Protein AF-A0A941JPL5-F1 (afdb_monomer)

Mean predicted aligned error: 2.67 Å

Structure (mmCIF, N/CA/C/O backbone):
data_AF-A0A941JPL5-F1
#
_entry.id   AF-A0A941JPL5-F1
#
loop_
_atom_site.group_PDB
_atom_site.id
_atom_site.type_symbol
_atom_site.label_atom_id
_atom_site.label_alt_id
_atom_site.label_comp_id
_atom_site.label_asym_id
_atom_site.label_entity_id
_atom_site.label_seq_id
_atom_site.pdbx_PDB_ins_code
_atom_site.Cartn_x
_atom_site.Cartn_y
_atom_site.Cartn_z
_atom_site.occupancy
_atom_site.B_iso_or_equiv
_atom_s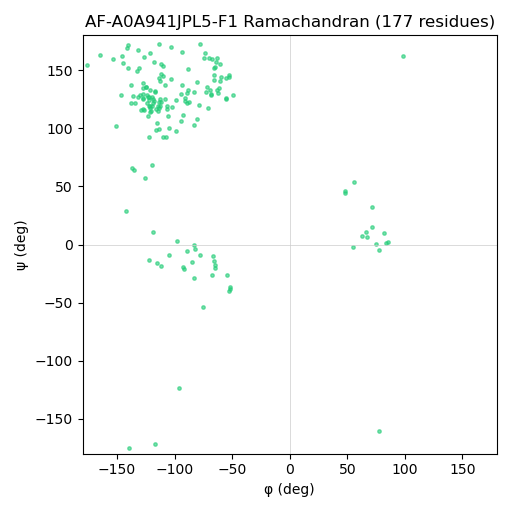ite.auth_seq_id
_atom_site.auth_comp_id
_atom_site.auth_asym_id
_atom_site.auth_atom_id
_atom_site.pdbx_PDB_model_num
ATOM 1 N N . MET A 1 1 ? -10.041 -12.916 -13.927 1.00 67.19 1 MET A N 1
ATOM 2 C CA . MET A 1 1 ? -9.039 -12.938 -12.851 1.00 67.19 1 MET A CA 1
ATOM 3 C C . MET A 1 1 ? -7.831 -13.668 -13.379 1.00 67.19 1 MET A C 1
ATOM 5 O O . MET A 1 1 ? -7.910 -14.877 -13.585 1.00 67.19 1 MET A O 1
ATOM 9 N N . ALA A 1 2 ? -6.783 -12.923 -13.705 1.00 87.88 2 ALA A N 1
ATOM 10 C CA . ALA A 1 2 ? -5.511 -13.488 -14.118 1.00 87.88 2 ALA A CA 1
ATOM 11 C C . ALA A 1 2 ? -4.467 -13.237 -13.029 1.00 87.88 2 ALA A C 1
ATOM 13 O O . ALA A 1 2 ? -4.560 -12.280 -12.264 1.00 87.88 2 ALA A O 1
ATOM 14 N N . GLN A 1 3 ? -3.465 -14.106 -12.976 1.00 96.88 3 GLN A N 1
ATOM 15 C CA . GLN A 1 3 ? -2.241 -13.822 -12.247 1.00 96.88 3 GLN A CA 1
ATOM 16 C C . GLN A 1 3 ? -1.281 -13.119 -13.206 1.00 96.88 3 GLN A C 1
ATOM 18 O O . GLN A 1 3 ? -0.938 -13.694 -14.242 1.00 96.88 3 GLN A O 1
ATOM 23 N N . ILE A 1 4 ? -0.845 -11.906 -12.869 1.00 98.31 4 ILE A N 1
ATOM 24 C CA . ILE A 1 4 ? 0.058 -11.116 -13.716 1.00 98.31 4 ILE A CA 1
ATOM 25 C C . ILE A 1 4 ? 1.351 -10.856 -12.948 1.00 98.31 4 ILE A C 1
ATOM 27 O O . ILE A 1 4 ? 1.341 -10.374 -11.815 1.00 98.31 4 ILE A O 1
ATOM 31 N N . LYS A 1 5 ? 2.476 -11.235 -13.559 1.00 98.50 5 LYS A N 1
ATOM 32 C CA . LYS A 1 5 ? 3.794 -11.206 -12.919 1.00 98.50 5 LYS A CA 1
ATOM 33 C C . LYS A 1 5 ? 4.661 -10.100 -13.486 1.00 98.50 5 LYS A C 1
ATOM 35 O O . LYS A 1 5 ? 4.713 -9.943 -14.704 1.00 98.50 5 LYS A O 1
ATOM 40 N N . TRP A 1 6 ? 5.377 -9.385 -12.629 1.00 98.69 6 TRP A N 1
ATOM 41 C CA . TRP A 1 6 ? 6.454 -8.503 -13.070 1.00 98.69 6 TRP A CA 1
ATOM 42 C C . TRP A 1 6 ? 7.631 -9.339 -13.591 1.00 98.69 6 TRP A C 1
ATOM 44 O O . TRP A 1 6 ? 8.028 -10.313 -12.949 1.00 98.69 6 TRP A O 1
ATOM 54 N N . ILE A 1 7 ? 8.179 -8.984 -14.755 1.00 98.25 7 ILE A N 1
ATOM 55 C CA . ILE A 1 7 ? 9.250 -9.741 -15.432 1.00 98.25 7 ILE A CA 1
ATOM 56 C C . ILE A 1 7 ? 10.517 -8.923 -15.700 1.00 98.25 7 ILE A C 1
ATOM 58 O O . ILE A 1 7 ? 11.553 -9.507 -16.028 1.00 98.25 7 ILE A O 1
ATOM 62 N N . SER A 1 8 ? 10.474 -7.593 -15.564 1.00 98.00 8 SER A N 1
ATOM 63 C CA . SER A 1 8 ? 11.674 -6.772 -15.743 1.00 98.00 8 SER A CA 1
ATOM 64 C C . SER A 1 8 ? 12.682 -7.031 -14.620 1.00 98.00 8 SER A C 1
ATOM 66 O O . SER A 1 8 ? 12.347 -6.967 -13.439 1.00 98.00 8 SER A O 1
ATOM 68 N N . LYS A 1 9 ? 13.941 -7.297 -14.992 1.00 97.94 9 LYS A N 1
ATOM 69 C CA . LYS A 1 9 ? 15.064 -7.477 -14.050 1.00 97.94 9 LYS A CA 1
ATOM 70 C C . LYS A 1 9 ? 15.690 -6.166 -13.577 1.00 97.94 9 LYS A C 1
ATOM 72 O O . LYS A 1 9 ? 16.613 -6.186 -12.769 1.00 97.94 9 LYS A O 1
ATOM 77 N N . VAL A 1 10 ? 15.225 -5.043 -14.107 1.00 98.06 10 VAL A N 1
ATOM 78 C CA . VAL A 1 10 ? 15.690 -3.701 -13.758 1.00 98.06 10 VAL A CA 1
ATOM 79 C C . VAL A 1 10 ? 14.518 -2.879 -13.242 1.00 98.06 10 VAL A C 1
ATOM 81 O O . VAL A 1 10 ? 13.359 -3.258 -13.425 1.00 98.06 10 VAL A O 1
ATOM 84 N N . ASN A 1 11 ? 14.827 -1.753 -12.602 1.00 98.62 11 ASN A N 1
ATOM 85 C CA . ASN A 1 11 ? 13.818 -0.806 -12.138 1.00 98.62 11 ASN A CA 1
ATOM 86 C C . ASN A 1 11 ? 12.881 -0.419 -13.285 1.00 98.62 11 ASN A C 1
ATOM 88 O O . ASN A 1 11 ? 13.322 -0.290 -14.432 1.00 98.62 11 ASN A O 1
ATOM 92 N N . GLY A 1 12 ? 11.603 -0.218 -12.985 1.00 98.31 12 GLY A N 1
ATOM 93 C CA . GLY A 1 12 ? 10.642 0.086 -14.030 1.00 98.31 12 GLY A CA 1
ATOM 94 C C . GLY A 1 12 ? 9.323 0.641 -13.529 1.00 98.31 12 GLY A C 1
ATOM 95 O O . GLY A 1 12 ? 8.955 0.525 -12.363 1.00 98.31 12 GLY A O 1
ATOM 96 N N . ASP A 1 13 ? 8.612 1.228 -14.482 1.00 98.50 13 ASP A N 1
ATOM 97 C CA . ASP A 1 13 ? 7.299 1.827 -14.306 1.00 98.50 13 ASP A CA 1
ATOM 98 C C . ASP A 1 13 ? 6.196 0.756 -14.395 1.00 98.50 13 ASP A C 1
ATOM 100 O O . ASP A 1 13 ? 6.180 -0.058 -15.331 1.00 98.50 13 ASP A O 1
ATOM 104 N N . TRP A 1 14 ? 5.280 0.772 -13.423 1.00 98.75 14 TRP A N 1
ATOM 105 C CA . TRP A 1 14 ? 4.093 -0.079 -13.342 1.00 98.75 14 TRP A CA 1
ATOM 106 C C . TRP A 1 14 ? 3.262 -0.046 -14.628 1.00 98.75 14 TRP A C 1
ATOM 108 O O . TRP A 1 14 ? 2.755 -1.075 -15.061 1.00 98.75 14 TRP A O 1
ATOM 118 N N . ASN A 1 15 ? 3.124 1.106 -15.278 1.00 98.31 15 ASN A N 1
ATOM 119 C CA . ASN A 1 15 ? 2.284 1.274 -16.463 1.00 98.31 15 ASN A CA 1
ATOM 120 C C . ASN A 1 15 ? 2.973 0.852 -17.774 1.00 98.31 15 ASN A C 1
ATOM 122 O O . ASN A 1 15 ? 2.383 0.926 -18.852 1.00 98.31 15 ASN A O 1
ATOM 126 N N . THR A 1 16 ? 4.226 0.392 -17.716 1.00 98.56 16 THR A N 1
ATOM 127 C CA . THR A 1 16 ? 4.916 -0.141 -18.896 1.00 98.56 16 THR A CA 1
ATOM 128 C C . THR A 1 16 ? 4.524 -1.600 -19.106 1.00 98.56 16 THR A C 1
ATOM 130 O O . THR A 1 16 ? 5.043 -2.501 -18.453 1.00 98.56 16 THR A O 1
ATOM 133 N N . ALA A 1 17 ? 3.641 -1.851 -20.073 1.00 98.50 17 ALA A N 1
ATOM 134 C CA . ALA A 1 17 ? 3.113 -3.183 -20.373 1.00 98.50 17 ALA A CA 1
ATOM 135 C C . ALA A 1 17 ? 4.200 -4.259 -20.585 1.00 98.50 17 ALA A C 1
ATOM 137 O O . ALA A 1 17 ? 4.044 -5.390 -20.135 1.00 98.50 17 ALA A O 1
ATOM 138 N N . ALA A 1 18 ? 5.332 -3.903 -21.203 1.00 98.38 18 ALA A N 1
ATOM 139 C CA . ALA A 1 18 ? 6.458 -4.813 -21.435 1.00 98.38 18 ALA A CA 1
ATOM 140 C C . ALA A 1 18 ? 7.153 -5.305 -20.147 1.00 98.38 18 ALA A C 1
ATOM 142 O O . ALA A 1 18 ? 7.851 -6.318 -20.186 1.00 98.38 18 ALA A O 1
ATOM 143 N N . ASN A 1 19 ? 6.953 -4.628 -19.010 1.00 98.62 19 ASN A N 1
ATOM 144 C CA . ASN A 1 19 ? 7.472 -5.068 -17.714 1.00 98.62 19 ASN A CA 1
ATOM 145 C C . ASN A 1 19 ? 6.638 -6.196 -17.092 1.00 98.62 19 ASN A C 1
ATOM 147 O O . ASN A 1 19 ? 7.074 -6.792 -16.106 1.00 98.62 19 ASN A O 1
ATOM 151 N N . TRP A 1 20 ? 5.475 -6.515 -17.664 1.00 98.56 20 TRP A N 1
ATOM 152 C CA . TRP A 1 20 ? 4.557 -7.531 -17.167 1.00 98.56 20 TRP A CA 1
ATOM 153 C C . TRP A 1 20 ? 4.503 -8.753 -18.076 1.00 98.56 20 TRP A C 1
ATOM 155 O O . TRP A 1 20 ? 4.569 -8.670 -19.305 1.00 98.56 20 TRP A O 1
ATOM 165 N N . GLN A 1 21 ? 4.335 -9.918 -17.458 1.00 97.69 21 GLN A N 1
ATOM 166 C CA . GLN A 1 21 ? 4.119 -11.172 -18.158 1.00 97.69 21 GLN A CA 1
ATOM 167 C C . GLN A 1 21 ? 2.915 -11.044 -19.098 1.00 97.69 21 GLN A C 1
ATOM 169 O O . GLN A 1 21 ? 1.812 -10.711 -18.675 1.00 97.69 21 GLN A O 1
ATOM 174 N N . GLY A 1 22 ? 3.130 -11.355 -20.377 1.00 95.62 22 GLY A N 1
ATOM 175 C CA . GLY A 1 22 ? 2.089 -11.273 -21.402 1.00 95.62 22 GLY A CA 1
ATOM 176 C C . GLY A 1 22 ? 1.891 -9.879 -21.998 1.00 95.62 22 GLY A C 1
ATOM 177 O O . GLY A 1 22 ? 1.049 -9.741 -22.878 1.00 95.62 22 GLY A O 1
ATOM 178 N N . GLY A 1 23 ? 2.666 -8.869 -21.582 1.00 97.44 23 GLY A N 1
ATOM 179 C CA . GLY A 1 23 ? 2.581 -7.530 -22.165 1.00 97.44 23 GLY A CA 1
ATOM 180 C C . GLY A 1 23 ? 1.306 -6.780 -21.773 1.00 97.44 23 GLY A C 1
ATOM 181 O O . GLY A 1 23 ? 0.775 -6.031 -22.588 1.00 97.44 23 GLY A O 1
ATOM 182 N N . VAL A 1 24 ? 0.781 -7.018 -20.567 1.00 97.25 24 VAL A N 1
ATOM 183 C CA . VAL A 1 24 ? -0.482 -6.442 -20.079 1.00 97.25 24 VAL A CA 1
ATOM 184 C C . VAL A 1 24 ? -0.279 -5.872 -18.679 1.00 97.25 24 VAL A C 1
ATOM 186 O O . VAL A 1 24 ? 0.194 -6.573 -17.789 1.00 97.25 24 VAL A O 1
ATOM 189 N N . VAL A 1 25 ? -0.654 -4.606 -18.483 1.00 98.31 25 VAL A N 1
ATOM 190 C CA . VAL A 1 25 ? -0.643 -3.953 -17.164 1.00 98.31 25 VAL A CA 1
ATOM 191 C C . VAL A 1 25 ? -1.796 -4.512 -16.313 1.00 98.31 25 VAL A C 1
ATOM 193 O O . VAL A 1 25 ? -2.920 -4.568 -16.819 1.00 98.31 25 VAL A O 1
ATOM 196 N N . PRO A 1 26 ? -1.563 -4.921 -15.050 1.00 98.38 26 PRO A N 1
ATOM 197 C CA . PRO A 1 26 ? -2.617 -5.451 -14.189 1.00 98.38 26 PRO A CA 1
ATOM 198 C C . PRO A 1 26 ? -3.746 -4.458 -13.916 1.00 98.38 26 PRO A C 1
ATOM 200 O O . PRO A 1 26 ? -3.490 -3.278 -13.667 1.00 98.38 26 PRO A O 1
ATOM 203 N N . GLY A 1 27 ? -4.985 -4.957 -13.899 1.00 97.50 27 GLY A N 1
ATOM 204 C CA . GLY A 1 27 ? -6.176 -4.192 -13.534 1.00 97.50 27 GLY A CA 1
ATOM 205 C C . GLY A 1 27 ? -6.887 -4.718 -12.283 1.00 97.50 27 GLY A C 1
ATOM 206 O O . GLY A 1 27 ? -6.428 -5.629 -11.595 1.00 97.50 27 GLY A O 1
ATOM 207 N N . VAL A 1 28 ? -8.075 -4.163 -12.017 1.00 97.12 28 VAL A N 1
ATOM 208 C CA . VAL A 1 28 ? -8.862 -4.378 -10.782 1.00 97.12 28 VAL A CA 1
ATOM 209 C C . VAL A 1 28 ? -9.158 -5.842 -10.448 1.00 97.12 28 VAL A C 1
ATOM 211 O O . VAL A 1 28 ? -9.327 -6.182 -9.285 1.00 97.12 28 VAL A O 1
ATOM 214 N N . ASN A 1 29 ? -9.201 -6.723 -11.446 1.00 96.81 29 ASN A N 1
ATOM 215 C CA . ASN A 1 29 ? -9.549 -8.133 -11.259 1.00 96.81 29 ASN A CA 1
ATOM 216 C C . ASN A 1 29 ? -8.331 -9.063 -11.166 1.00 96.81 29 ASN A C 1
ATOM 218 O O . ASN A 1 29 ? -8.520 -10.284 -11.116 1.00 96.81 29 ASN A O 1
ATOM 222 N N . ASP A 1 30 ? -7.115 -8.518 -11.201 1.00 98.38 30 ASP A N 1
ATOM 223 C CA . ASP A 1 30 ? -5.890 -9.300 -11.345 1.00 98.38 30 ASP A CA 1
ATOM 224 C C . ASP A 1 30 ? -5.130 -9.447 -10.028 1.00 98.38 30 ASP A C 1
ATOM 226 O O . ASP A 1 30 ? -5.063 -8.531 -9.203 1.00 98.38 30 ASP A O 1
ATOM 230 N N . ASP A 1 31 ? -4.556 -10.636 -9.846 1.00 98.56 31 ASP A N 1
ATOM 231 C CA . ASP A 1 31 ? -3.664 -10.959 -8.740 1.00 98.56 31 ASP A CA 1
ATOM 232 C C . ASP A 1 31 ? -2.219 -10.695 -9.190 1.00 98.56 31 ASP A C 1
ATOM 234 O O . ASP A 1 31 ? -1.683 -11.376 -10.073 1.00 98.56 31 ASP A O 1
ATOM 238 N N . VAL A 1 32 ? -1.589 -9.681 -8.601 1.00 98.81 32 VAL A N 1
ATOM 239 C CA . VAL A 1 32 ? -0.251 -9.222 -8.975 1.00 98.81 32 VAL A CA 1
ATOM 240 C C . VAL A 1 32 ? 0.823 -9.975 -8.203 1.00 98.81 32 VAL A C 1
ATOM 242 O O . VAL A 1 32 ? 0.760 -10.087 -6.979 1.00 98.81 32 VAL A O 1
ATOM 245 N N . ILE A 1 33 ? 1.855 -10.438 -8.910 1.00 98.69 33 ILE A N 1
ATOM 246 C CA . ILE A 1 33 ? 3.054 -11.021 -8.298 1.00 98.69 33 ILE A CA 1
ATOM 247 C C . ILE A 1 33 ? 4.297 -10.258 -8.735 1.00 98.69 33 ILE A C 1
ATOM 249 O O . ILE A 1 33 ? 4.611 -10.178 -9.922 1.00 98.69 33 ILE A O 1
ATOM 253 N N . ILE A 1 34 ? 5.052 -9.775 -7.756 1.00 98.75 34 ILE A N 1
ATOM 254 C CA . ILE A 1 34 ? 6.325 -9.090 -7.957 1.00 98.75 34 ILE A CA 1
ATOM 255 C C . ILE A 1 34 ? 7.395 -9.861 -7.181 1.00 98.75 34 ILE A C 1
ATOM 257 O O . ILE A 1 34 ? 7.581 -9.699 -5.976 1.00 98.75 34 ILE A O 1
ATOM 261 N N . ASN A 1 35 ? 8.039 -10.790 -7.879 1.00 98.06 35 ASN A N 1
ATOM 262 C CA . ASN A 1 35 ? 9.106 -11.630 -7.349 1.00 98.06 35 ASN A CA 1
ATOM 263 C C . ASN A 1 35 ? 10.035 -11.994 -8.505 1.00 98.06 35 ASN A C 1
ATOM 265 O O . ASN A 1 35 ? 9.690 -12.852 -9.327 1.00 98.06 35 ASN A O 1
ATOM 269 N N . VAL A 1 36 ? 11.179 -11.318 -8.594 1.00 97.75 36 VAL A N 1
ATOM 270 C CA . VAL A 1 36 ? 12.111 -11.473 -9.710 1.00 97.75 36 VAL A CA 1
ATOM 271 C C . VAL A 1 36 ? 13.366 -12.178 -9.226 1.00 97.75 36 VAL A C 1
ATOM 273 O O . VAL A 1 36 ? 14.338 -11.571 -8.795 1.00 97.75 36 VAL A O 1
ATOM 276 N N . THR A 1 37 ? 13.387 -13.503 -9.357 1.00 95.31 37 THR A N 1
ATOM 277 C CA . THR A 1 37 ? 14.538 -14.307 -8.931 1.00 95.31 37 THR A CA 1
ATOM 278 C C . THR A 1 37 ? 15.845 -13.843 -9.589 1.00 95.31 37 THR A C 1
ATOM 280 O O . THR A 1 37 ? 15.964 -13.797 -10.817 1.00 95.31 37 THR A O 1
ATOM 283 N N . GLY A 1 38 ? 16.851 -13.552 -8.760 1.00 95.38 38 GLY A N 1
ATOM 284 C CA . GLY A 1 38 ? 18.181 -13.125 -9.206 1.00 95.38 38 GLY A CA 1
ATOM 285 C C . GLY A 1 38 ? 18.296 -11.636 -9.550 1.00 95.38 38 GLY A C 1
ATOM 286 O O . GLY A 1 38 ? 19.314 -11.237 -10.113 1.00 95.38 38 GLY A O 1
ATOM 287 N N . ALA A 1 39 ? 17.285 -10.827 -9.230 1.00 97.25 39 ALA A N 1
ATOM 288 C CA . ALA A 1 39 ? 17.324 -9.369 -9.294 1.00 97.25 39 ALA A CA 1
ATOM 289 C C . ALA A 1 39 ? 16.567 -8.774 -8.094 1.00 97.25 39 ALA A C 1
ATOM 291 O O . ALA A 1 39 ? 15.905 -9.509 -7.377 1.00 97.25 39 ALA A O 1
ATOM 292 N N . ASN A 1 40 ? 16.691 -7.461 -7.881 1.00 97.19 40 ASN A N 1
ATOM 293 C CA . ASN A 1 40 ? 15.885 -6.726 -6.900 1.00 97.19 40 ASN A CA 1
ATOM 294 C C . ASN A 1 40 ? 15.416 -5.393 -7.511 1.00 97.19 40 ASN A C 1
ATOM 296 O O . ASN A 1 40 ? 15.943 -4.335 -7.150 1.00 97.19 40 ASN A O 1
ATOM 300 N N . PRO A 1 41 ? 14.552 -5.419 -8.543 1.00 98.56 41 PRO A N 1
ATOM 301 C CA . PRO A 1 41 ? 14.111 -4.197 -9.198 1.00 98.56 41 PRO A CA 1
ATOM 302 C C . PRO A 1 41 ? 13.277 -3.329 -8.251 1.00 98.56 41 PRO A C 1
ATOM 304 O O . PRO A 1 41 ? 12.571 -3.821 -7.373 1.00 98.56 41 PRO A O 1
ATOM 307 N N . VAL A 1 42 ? 13.316 -2.021 -8.480 1.00 98.81 42 VAL A N 1
ATOM 308 C CA . VAL A 1 42 ? 12.353 -1.078 -7.908 1.00 98.81 42 VAL A CA 1
ATOM 309 C C . VAL A 1 42 ? 11.190 -0.921 -8.876 1.00 98.81 42 VAL A C 1
ATOM 311 O O . VAL A 1 42 ? 11.393 -0.559 -10.038 1.00 98.81 42 VAL A O 1
ATOM 314 N N . ILE A 1 43 ? 9.981 -1.192 -8.394 1.00 98.81 43 ILE A N 1
ATOM 315 C CA . ILE A 1 43 ? 8.750 -1.010 -9.155 1.00 98.81 43 ILE A CA 1
ATOM 316 C C . ILE A 1 43 ? 8.142 0.317 -8.722 1.00 98.81 43 ILE A C 1
ATOM 318 O O . ILE A 1 43 ? 7.887 0.520 -7.534 1.00 98.81 43 ILE A O 1
ATOM 322 N N . THR A 1 44 ? 7.892 1.204 -9.679 1.00 98.88 44 THR A N 1
ATOM 323 C CA . THR A 1 44 ? 7.305 2.519 -9.418 1.00 98.88 44 THR A CA 1
ATOM 324 C C . THR A 1 44 ? 5.903 2.589 -10.005 1.00 98.88 44 THR A C 1
ATOM 326 O O . THR A 1 44 ? 5.733 2.416 -11.208 1.00 98.88 44 THR A O 1
ATOM 329 N N . ILE A 1 45 ? 4.901 2.873 -9.175 1.00 98.88 45 ILE A N 1
ATOM 330 C CA . ILE A 1 45 ? 3.608 3.393 -9.632 1.00 98.88 45 ILE A CA 1
ATOM 331 C C . ILE A 1 45 ? 3.819 4.894 -9.858 1.00 98.88 45 ILE A C 1
ATOM 333 O O . ILE A 1 45 ? 4.008 5.593 -8.863 1.00 98.88 45 ILE A O 1
ATOM 337 N N . PRO A 1 46 ? 3.861 5.385 -11.110 1.00 98.62 46 PRO A N 1
ATOM 338 C CA . PRO A 1 46 ? 4.260 6.756 -11.417 1.00 98.62 46 PRO A CA 1
ATOM 339 C C . PRO A 1 46 ? 3.222 7.784 -10.966 1.00 98.62 46 PRO A C 1
ATOM 341 O O . PRO A 1 46 ? 2.044 7.470 -10.790 1.00 98.62 46 PRO A O 1
ATOM 344 N N . ASP A 1 47 ? 3.664 9.034 -10.837 1.00 98.12 47 ASP A N 1
ATOM 345 C CA . ASP A 1 47 ? 2.781 10.160 -10.546 1.00 98.12 47 ASP A CA 1
ATOM 346 C C . ASP A 1 47 ? 1.635 10.286 -11.563 1.00 98.12 47 ASP A C 1
ATOM 348 O O . ASP A 1 47 ? 1.789 10.012 -12.754 1.00 98.12 47 ASP A O 1
ATOM 352 N N . GLY A 1 48 ? 0.463 10.682 -11.069 1.00 97.19 48 GLY A N 1
ATOM 353 C CA . GLY A 1 48 ? -0.771 10.770 -11.849 1.00 97.19 48 GLY A CA 1
ATOM 354 C C . GLY A 1 48 ? -1.439 9.429 -12.183 1.00 97.19 48 GLY A C 1
ATOM 355 O O . GLY A 1 48 ? -2.484 9.445 -12.835 1.00 97.19 48 GLY A O 1
ATOM 356 N N . LEU A 1 49 ? -0.887 8.284 -11.755 1.00 98.38 49 LEU A N 1
ATOM 357 C CA . LEU A 1 49 ? -1.501 6.969 -11.963 1.00 98.38 49 LEU A CA 1
ATOM 358 C C . LEU A 1 49 ? -2.194 6.446 -10.701 1.00 98.38 49 LEU A C 1
ATOM 360 O O . LEU A 1 49 ? -1.541 6.124 -9.712 1.00 98.38 49 LEU A O 1
ATOM 364 N N . ASP A 1 50 ? -3.505 6.236 -10.784 1.00 98.06 50 ASP A N 1
ATOM 365 C CA . ASP A 1 50 ? -4.263 5.508 -9.766 1.00 98.06 50 ASP A CA 1
ATOM 366 C C . ASP A 1 50 ? -4.390 4.029 -10.156 1.00 98.06 50 ASP A C 1
ATOM 368 O O . ASP A 1 50 ? -5.146 3.656 -11.058 1.00 98.06 50 ASP A O 1
ATOM 372 N N . VAL A 1 51 ? -3.643 3.164 -9.469 1.00 98.62 51 VAL A N 1
ATOM 373 C CA . VAL A 1 51 ? -3.682 1.713 -9.683 1.00 98.62 51 VAL A CA 1
ATOM 374 C C . VAL A 1 51 ? -4.739 1.089 -8.784 1.00 98.62 51 VAL A C 1
ATOM 376 O O . VAL A 1 51 ? -4.741 1.285 -7.572 1.00 98.62 51 VAL A O 1
ATOM 379 N N . THR A 1 52 ? -5.608 0.264 -9.365 1.00 98.75 52 THR A N 1
ATOM 380 C CA . THR A 1 52 ? -6.482 -0.641 -8.611 1.00 98.75 52 THR A CA 1
ATOM 381 C C . THR A 1 52 ? -6.240 -2.069 -9.070 1.00 98.75 52 THR A C 1
ATOM 383 O O . THR A 1 52 ? -6.346 -2.352 -10.263 1.00 98.75 52 THR A O 1
ATOM 386 N N . VAL A 1 53 ? -5.967 -2.967 -8.127 1.00 98.81 53 VAL A N 1
ATOM 387 C CA . VAL A 1 53 ? -5.805 -4.408 -8.373 1.00 98.81 53 VAL A CA 1
ATOM 388 C C . VAL A 1 53 ? -6.615 -5.228 -7.379 1.00 98.81 53 VAL A C 1
ATOM 390 O O . VAL A 1 53 ? -7.110 -4.708 -6.373 1.00 98.81 53 VAL A O 1
ATOM 393 N N . LYS A 1 54 ? -6.758 -6.526 -7.641 1.00 98.56 54 LYS A N 1
ATOM 394 C CA . LYS A 1 54 ? -7.412 -7.421 -6.689 1.00 98.56 54 LYS A CA 1
ATOM 395 C C . LYS A 1 54 ? -6.481 -7.723 -5.515 1.00 98.56 54 LYS A C 1
ATOM 397 O O . LYS A 1 54 ? -6.812 -7.514 -4.352 1.00 98.56 54 LYS A O 1
ATOM 402 N N . SER A 1 55 ? -5.276 -8.187 -5.808 1.00 98.75 55 SER A N 1
ATOM 403 C CA . SER A 1 55 ? -4.267 -8.418 -4.778 1.00 98.75 55 SER A CA 1
ATOM 404 C C . SER A 1 55 ? -2.869 -8.137 -5.293 1.00 98.75 55 SER A C 1
ATOM 406 O O . SER A 1 55 ? -2.639 -8.094 -6.502 1.00 98.75 55 SER A O 1
ATOM 408 N N . ILE A 1 56 ? -1.934 -7.952 -4.367 1.00 98.88 56 ILE A N 1
ATOM 409 C CA . ILE A 1 56 ? -0.512 -7.841 -4.671 1.00 98.88 56 ILE A CA 1
ATOM 410 C C . ILE A 1 56 ? 0.311 -8.666 -3.685 1.00 98.88 56 ILE A C 1
ATOM 412 O O . ILE A 1 56 ? 0.200 -8.506 -2.471 1.00 98.88 56 ILE A O 1
ATOM 416 N N . THR A 1 57 ? 1.174 -9.532 -4.207 1.00 98.75 57 THR A N 1
ATOM 417 C CA . THR A 1 57 ? 2.253 -10.168 -3.448 1.00 98.75 57 THR A CA 1
ATOM 418 C C . THR A 1 57 ? 3.585 -9.677 -3.993 1.00 98.75 57 THR A C 1
ATOM 420 O O . THR A 1 57 ? 3.921 -9.969 -5.141 1.00 98.75 57 THR A O 1
ATOM 423 N N . SER A 1 58 ? 4.351 -8.953 -3.178 1.00 98.69 58 SER A N 1
ATOM 424 C CA . SER A 1 58 ? 5.676 -8.451 -3.553 1.00 98.69 58 SER A CA 1
ATOM 425 C C . SER A 1 58 ? 6.745 -8.881 -2.560 1.00 98.69 58 SER A C 1
ATOM 427 O O . SER A 1 58 ? 6.554 -8.763 -1.349 1.00 98.69 58 SER A O 1
ATOM 429 N N . VAL A 1 59 ? 7.892 -9.328 -3.067 1.00 98.62 59 VAL A N 1
ATOM 430 C CA . VAL A 1 59 ? 9.154 -9.391 -2.305 1.00 98.62 59 VAL A CA 1
ATOM 431 C C . VAL A 1 59 ? 10.127 -8.280 -2.711 1.00 98.62 59 VAL A C 1
ATOM 433 O O . VAL A 1 59 ? 11.123 -8.071 -2.028 1.00 98.62 59 VAL A O 1
ATOM 436 N N . GLU A 1 60 ? 9.808 -7.543 -3.776 1.00 98.75 60 GLU A N 1
ATOM 437 C CA . GLU A 1 60 ? 10.603 -6.430 -4.296 1.00 98.75 60 GLU A CA 1
ATOM 438 C C . GLU A 1 60 ? 10.135 -5.083 -3.737 1.00 98.75 60 GLU A C 1
ATOM 440 O O . GLU A 1 60 ? 9.025 -4.969 -3.197 1.00 98.75 60 GLU A O 1
ATOM 445 N N . LYS A 1 61 ? 10.964 -4.045 -3.914 1.00 98.81 61 LYS A N 1
ATOM 446 C CA . LYS A 1 61 ? 10.627 -2.677 -3.511 1.00 98.81 61 LYS A CA 1
ATOM 447 C C . LYS A 1 61 ? 9.506 -2.104 -4.379 1.00 98.81 61 LYS A C 1
ATOM 449 O O . LYS A 1 61 ? 9.626 -2.074 -5.605 1.00 98.81 61 LYS A O 1
ATOM 454 N N . LEU A 1 62 ? 8.475 -1.570 -3.729 1.00 98.88 62 LEU A N 1
ATOM 455 C 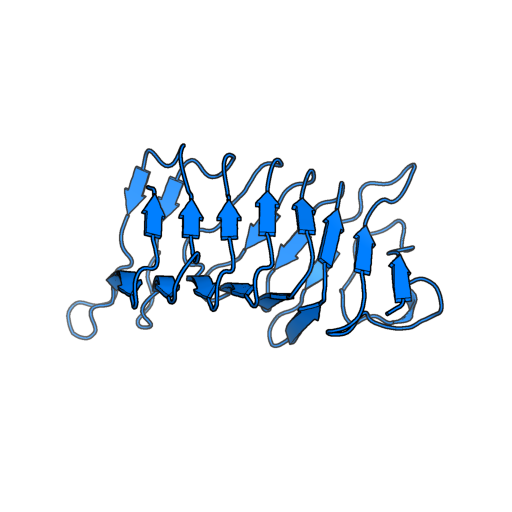CA . LEU A 1 62 ? 7.380 -0.837 -4.358 1.00 98.88 62 LEU A CA 1
ATOM 456 C C . LEU A 1 62 ? 7.415 0.636 -3.935 1.00 98.88 62 LEU A C 1
ATOM 458 O O . LEU A 1 62 ? 7.345 0.950 -2.746 1.00 98.88 62 LEU A O 1
ATOM 462 N N . VAL A 1 63 ? 7.497 1.531 -4.916 1.00 98.94 63 VAL A N 1
ATOM 463 C CA . VAL A 1 63 ? 7.390 2.984 -4.744 1.00 98.94 63 VAL A CA 1
ATOM 464 C C . VAL A 1 63 ? 6.058 3.450 -5.322 1.00 98.94 63 VAL A C 1
ATOM 466 O O . VAL A 1 63 ? 5.749 3.175 -6.481 1.00 98.94 63 VAL A O 1
ATOM 469 N N . VAL A 1 64 ? 5.266 4.149 -4.517 1.00 98.88 64 VAL A N 1
ATOM 470 C CA . VAL A 1 64 ? 3.961 4.696 -4.892 1.00 98.88 64 VAL A CA 1
ATOM 471 C C . VAL A 1 64 ? 4.087 6.214 -5.024 1.00 98.88 64 VAL A C 1
ATOM 473 O O . VAL A 1 64 ? 3.970 6.935 -4.033 1.00 98.88 64 VAL A O 1
ATOM 476 N N . ASP A 1 65 ? 4.358 6.674 -6.251 1.00 98.56 65 ASP A N 1
ATOM 477 C CA . ASP A 1 65 ? 4.329 8.088 -6.664 1.00 98.56 65 ASP A CA 1
ATOM 478 C C . ASP A 1 65 ? 2.965 8.500 -7.236 1.00 98.56 65 ASP A C 1
ATOM 480 O O . ASP A 1 65 ? 2.650 9.686 -7.288 1.00 98.56 65 ASP A O 1
ATOM 484 N N . GLY A 1 66 ? 2.153 7.535 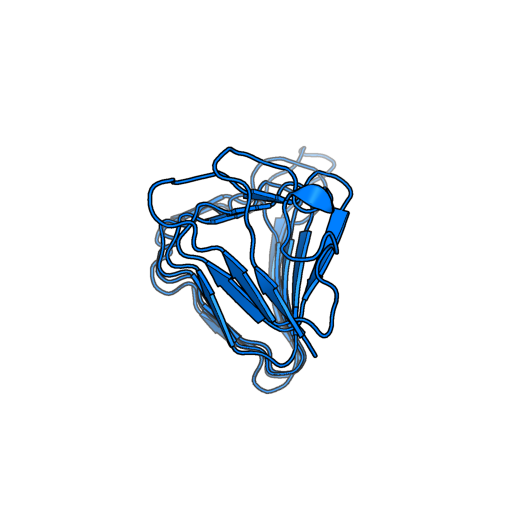-7.664 1.00 98.44 66 GLY A N 1
ATOM 485 C CA . GLY A 1 66 ? 0.726 7.677 -7.956 1.00 98.44 66 GLY A CA 1
ATOM 486 C C . GLY A 1 66 ? -0.102 7.234 -6.754 1.00 98.44 66 GLY A C 1
ATOM 487 O O . GLY A 1 66 ? 0.127 7.704 -5.650 1.00 98.44 66 GLY A O 1
ATOM 488 N N . SER A 1 67 ? -1.012 6.281 -6.915 1.00 98.56 67 SER A N 1
ATOM 489 C CA . SER A 1 67 ? -1.757 5.713 -5.783 1.00 98.56 67 SER A CA 1
ATOM 490 C C . SER A 1 67 ? -2.026 4.227 -5.971 1.00 98.56 67 SER A C 1
ATOM 492 O O . SER A 1 67 ? -2.060 3.732 -7.100 1.00 98.56 67 SER A O 1
ATOM 494 N N . LEU A 1 68 ? -2.245 3.505 -4.869 1.00 98.88 68 LEU A N 1
ATOM 495 C CA . LEU A 1 68 ? -2.527 2.070 -4.897 1.00 98.88 68 LEU A CA 1
ATOM 496 C C . LEU A 1 68 ? -3.796 1.729 -4.118 1.00 98.88 68 LEU A C 1
ATOM 498 O O . LEU A 1 68 ? -3.898 1.996 -2.922 1.00 98.88 68 LEU A O 1
ATOM 502 N N . THR A 1 69 ? -4.712 1.037 -4.788 1.00 98.88 69 THR A N 1
ATOM 503 C CA . THR A 1 69 ? -5.884 0.396 -4.191 1.00 98.88 69 THR A CA 1
ATOM 504 C C . THR A 1 69 ? -5.827 -1.117 -4.383 1.00 98.88 69 THR A C 1
ATOM 506 O O . THR A 1 69 ? -5.631 -1.599 -5.501 1.00 98.88 69 THR A O 1
ATOM 509 N N . VAL A 1 70 ? -6.064 -1.881 -3.314 1.00 98.75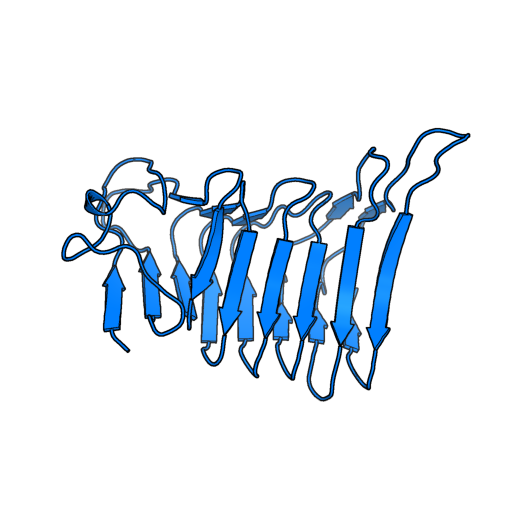 70 VAL A N 1
ATOM 510 C CA . VAL A 1 70 ? -6.283 -3.337 -3.385 1.00 98.75 70 VAL A CA 1
ATOM 511 C C . VAL A 1 70 ? -7.713 -3.697 -2.977 1.00 98.75 70 VAL A C 1
ATOM 513 O O . VAL A 1 70 ? -8.290 -3.068 -2.084 1.00 98.75 70 VAL A O 1
ATOM 516 N N . THR A 1 71 ? -8.303 -4.696 -3.641 1.00 98.00 71 THR A N 1
ATOM 517 C CA . THR A 1 71 ? -9.745 -5.003 -3.553 1.00 98.00 71 THR A CA 1
ATOM 518 C C . THR A 1 71 ? -10.019 -6.500 -3.465 1.00 98.00 71 THR A C 1
ATOM 520 O O . THR A 1 71 ? -9.454 -7.271 -4.222 1.00 98.00 71 THR A O 1
ATOM 523 N N . THR A 1 72 ? -10.932 -6.966 -2.610 1.00 92.50 72 THR A N 1
ATOM 524 C CA . THR A 1 72 ? -11.400 -8.377 -2.542 1.00 92.50 72 THR A CA 1
ATOM 525 C C . THR A 1 72 ? -10.344 -9.494 -2.354 1.00 92.50 72 THR A C 1
ATOM 527 O O . THR A 1 72 ? -10.717 -10.663 -2.247 1.00 92.50 72 THR A O 1
ATOM 530 N N . GLY A 1 73 ? -9.040 -9.188 -2.303 1.00 93.38 73 GLY A N 1
ATOM 531 C CA . GLY A 1 73 ? -7.946 -10.157 -2.203 1.00 93.38 73 GLY A CA 1
ATOM 532 C C . GLY A 1 73 ? -6.979 -9.894 -1.044 1.00 93.38 73 GLY A C 1
ATOM 533 O O . GLY A 1 73 ? -6.902 -8.794 -0.496 1.00 93.38 73 GLY A O 1
ATOM 534 N N . ASN A 1 74 ? -6.214 -10.926 -0.678 1.00 97.44 74 ASN A N 1
ATOM 535 C CA . ASN A 1 74 ? -5.159 -10.825 0.331 1.00 97.44 74 ASN A CA 1
ATOM 536 C C . ASN A 1 74 ? -3.848 -10.385 -0.324 1.00 97.44 74 ASN A C 1
ATOM 538 O O . ASN A 1 74 ? -3.340 -11.067 -1.209 1.00 97.44 74 ASN A O 1
ATOM 542 N N . SER A 1 75 ? -3.295 -9.278 0.151 1.00 98.81 75 SER A N 1
ATOM 543 C CA . SER A 1 75 ? -2.056 -8.671 -0.317 1.00 98.81 75 SER A CA 1
ATOM 544 C C . SER A 1 75 ? -0.962 -8.760 0.745 1.00 98.81 75 SER A C 1
ATOM 546 O O . SER A 1 75 ? -1.211 -8.577 1.939 1.00 98.81 75 SER A O 1
ATOM 548 N N . THR A 1 76 ? 0.265 -9.021 0.307 1.00 98.81 76 THR A N 1
ATOM 549 C CA . THR A 1 76 ? 1.453 -9.124 1.159 1.00 98.81 76 THR A CA 1
ATOM 550 C C . THR A 1 76 ? 2.638 -8.421 0.508 1.00 98.81 76 THR A C 1
ATOM 552 O O . THR A 1 76 ? 3.052 -8.757 -0.600 1.00 98.81 76 THR A O 1
ATOM 555 N N . LEU A 1 77 ? 3.212 -7.445 1.205 1.00 98.88 77 LEU A N 1
ATOM 556 C CA . LEU A 1 77 ? 4.402 -6.721 0.764 1.00 98.88 77 LEU A CA 1
ATOM 557 C C . LEU A 1 77 ? 5.545 -7.047 1.724 1.00 98.88 77 LEU A C 1
ATOM 559 O O . LEU A 1 77 ? 5.609 -6.535 2.839 1.00 98.88 77 LEU A O 1
ATOM 563 N N . ASN A 1 78 ? 6.412 -7.965 1.312 1.00 98.75 78 ASN A N 1
ATOM 564 C CA . ASN A 1 78 ? 7.598 -8.368 2.068 1.00 98.75 78 ASN A CA 1
ATOM 565 C C . ASN A 1 78 ? 8.840 -7.551 1.674 1.00 98.75 78 ASN A C 1
ATOM 567 O O . ASN A 1 78 ? 9.780 -7.477 2.460 1.00 98.75 78 ASN A O 1
ATOM 571 N N . GLY A 1 79 ? 8.839 -6.944 0.483 1.00 98.56 79 GLY A N 1
ATOM 572 C CA . GLY A 1 79 ? 9.826 -5.941 0.084 1.00 98.56 79 GLY A CA 1
ATOM 573 C C . GLY A 1 79 ? 9.543 -4.567 0.698 1.00 98.56 79 GLY A C 1
ATOM 574 O O . GLY A 1 79 ? 8.505 -4.358 1.327 1.00 98.56 79 GLY A O 1
ATOM 575 N N . GLU A 1 80 ? 10.475 -3.628 0.522 1.00 98.81 80 GLU A N 1
ATOM 576 C CA . GLU A 1 80 ? 10.312 -2.248 0.999 1.00 98.81 80 GLU A CA 1
ATOM 577 C C . GLU A 1 80 ? 9.104 -1.570 0.327 1.00 98.81 80 GLU A C 1
ATOM 579 O O . GLU A 1 80 ? 8.938 -1.644 -0.892 1.00 98.81 80 GLU A O 1
ATOM 584 N N . LEU A 1 81 ? 8.283 -0.881 1.118 1.00 98.94 81 LEU A N 1
ATOM 585 C CA . LEU A 1 81 ? 7.167 -0.064 0.648 1.00 98.94 81 LEU A CA 1
ATOM 586 C C . LEU A 1 81 ? 7.459 1.415 0.916 1.00 98.94 81 LEU A C 1
ATOM 588 O O . LEU A 1 81 ? 7.670 1.818 2.060 1.00 98.94 81 LEU A O 1
ATOM 592 N N . VAL A 1 82 ? 7.396 2.235 -0.129 1.00 98.94 82 VAL A N 1
ATOM 593 C CA . VAL A 1 82 ? 7.433 3.697 -0.018 1.00 98.94 82 VAL A CA 1
ATOM 594 C C . VAL A 1 82 ? 6.148 4.255 -0.609 1.00 98.94 82 VAL A C 1
ATOM 596 O O . VAL A 1 82 ? 5.918 4.121 -1.807 1.00 98.94 82 VAL A O 1
ATOM 599 N N . VAL A 1 83 ? 5.320 4.886 0.219 1.00 98.88 83 VAL A N 1
ATOM 600 C CA . VAL A 1 83 ? 4.173 5.681 -0.232 1.00 98.88 83 VAL A CA 1
ATOM 601 C C . VAL A 1 83 ? 4.539 7.143 -0.051 1.00 98.88 83 VAL A C 1
ATOM 603 O O . VAL A 1 83 ? 4.717 7.599 1.080 1.00 98.88 83 VAL A O 1
ATOM 606 N N . ASN A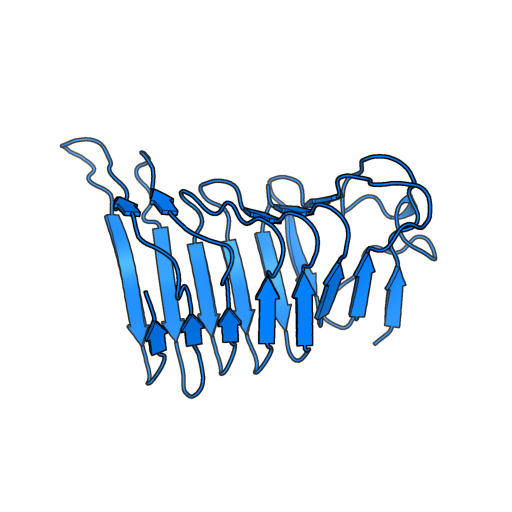 1 84 ? 4.728 7.853 -1.161 1.00 98.50 84 ASN A N 1
ATOM 607 C CA . ASN A 1 84 ? 5.233 9.218 -1.109 1.00 98.50 84 ASN A CA 1
ATOM 608 C C . ASN A 1 84 ? 4.162 10.212 -0.623 1.00 98.50 84 ASN A C 1
ATOM 610 O O . ASN A 1 84 ? 2.964 9.909 -0.655 1.00 98.50 84 ASN A O 1
ATOM 614 N N . PRO A 1 85 ? 4.569 11.403 -0.146 1.00 98.00 85 PRO A N 1
ATOM 615 C CA . PRO A 1 85 ? 3.628 12.414 0.311 1.00 98.00 85 PRO A CA 1
ATOM 616 C C . PRO A 1 85 ? 2.557 12.732 -0.736 1.00 98.00 85 PRO A C 1
ATOM 618 O O . PRO A 1 85 ? 2.824 12.742 -1.939 1.00 98.00 85 PRO A O 1
ATOM 621 N N . ASN A 1 86 ? 1.345 13.037 -0.270 1.00 97.06 86 ASN A N 1
ATOM 622 C CA . ASN A 1 86 ? 0.174 13.369 -1.091 1.00 97.06 86 ASN A CA 1
ATOM 623 C C . ASN A 1 86 ? -0.357 12.217 -1.958 1.00 97.06 86 ASN A C 1
ATOM 625 O O . ASN A 1 86 ? -1.221 12.438 -2.806 1.00 97.06 86 ASN A O 1
ATOM 629 N N . LYS A 1 87 ? 0.137 10.997 -1.736 1.00 98.50 87 LYS A N 1
ATOM 630 C CA . LYS A 1 87 ? -0.353 9.758 -2.349 1.00 98.50 87 LYS A CA 1
ATOM 631 C C . LYS A 1 87 ? -1.187 8.967 -1.366 1.00 98.50 87 LYS A C 1
ATOM 633 O O . LYS A 1 87 ? -1.235 9.300 -0.179 1.00 98.50 87 LYS A O 1
ATOM 638 N N . TYR A 1 88 ? -1.854 7.924 -1.850 1.00 98.75 88 TYR A N 1
ATOM 639 C CA . TYR A 1 88 ? -2.635 7.067 -0.973 1.00 98.75 88 TYR A CA 1
ATOM 640 C C . TYR A 1 88 ? -2.409 5.577 -1.187 1.00 98.75 88 TYR A C 1
ATOM 642 O O . TYR A 1 88 ? -2.148 5.091 -2.292 1.00 98.75 88 TYR A O 1
ATOM 650 N N . LEU A 1 89 ? -2.566 4.862 -0.076 1.00 98.88 89 LEU A N 1
ATOM 651 C CA . LEU A 1 89 ? -2.730 3.422 -0.028 1.00 98.88 89 LEU A CA 1
ATOM 652 C C . LEU A 1 89 ? -4.133 3.124 0.501 1.00 98.88 89 LEU A C 1
ATOM 654 O O . LEU A 1 89 ? -4.473 3.502 1.624 1.00 98.88 89 LEU A O 1
ATOM 658 N N . GLN A 1 90 ? -4.944 2.450 -0.308 1.00 98.94 90 GLN A N 1
ATOM 659 C CA . GLN A 1 90 ? -6.323 2.111 0.024 1.00 98.94 90 GLN A CA 1
ATOM 660 C C . GLN A 1 90 ? -6.539 0.596 -0.010 1.00 98.94 90 GLN A C 1
ATOM 662 O O . GLN A 1 90 ? -6.162 -0.100 -0.954 1.00 98.94 90 GLN A O 1
ATOM 667 N N . VAL A 1 91 ? -7.192 0.080 1.026 1.00 98.88 91 VAL A N 1
ATOM 668 C CA . VAL A 1 91 ? -7.652 -1.307 1.104 1.00 98.88 91 VAL A CA 1
ATOM 669 C C . VAL A 1 91 ? -9.163 -1.287 1.218 1.00 98.88 91 VAL A C 1
ATOM 671 O O . VAL A 1 91 ? -9.697 -0.673 2.143 1.00 98.88 91 VAL A O 1
ATOM 674 N N . LYS A 1 92 ? -9.869 -1.956 0.304 1.00 98.25 92 LYS A N 1
ATOM 675 C CA . LYS A 1 92 ? -11.332 -1.976 0.349 1.00 98.25 92 LYS A CA 1
ATOM 676 C C . LYS A 1 92 ? -11.964 -3.314 0.005 1.00 98.25 92 LYS A C 1
ATOM 678 O O . LYS A 1 92 ? -11.292 -4.249 -0.428 1.00 98.25 92 LYS A O 1
ATOM 683 N N . ASP A 1 93 ? -13.273 -3.392 0.207 1.00 97.69 93 ASP A N 1
ATOM 684 C CA . ASP A 1 93 ? -14.120 -4.517 -0.193 1.00 97.69 93 ASP A CA 1
ATOM 685 C C . ASP A 1 93 ? -13.617 -5.841 0.396 1.00 97.69 93 ASP A C 1
ATOM 687 O O . ASP A 1 93 ? -13.353 -6.812 -0.314 1.00 97.69 93 ASP A O 1
ATOM 691 N N . THR A 1 94 ? -13.440 -5.864 1.720 1.00 97.19 94 THR A N 1
ATOM 692 C CA . THR A 1 94 ? -12.932 -7.007 2.509 1.00 97.19 94 THR A CA 1
ATOM 693 C C . THR A 1 94 ? -11.501 -7.467 2.201 1.00 97.19 94 THR A C 1
ATOM 695 O O . THR A 1 94 ? -11.056 -8.475 2.753 1.00 97.19 94 THR A O 1
ATOM 698 N N . ALA A 1 95 ? -10.755 -6.737 1.362 1.00 98.50 95 ALA A N 1
ATOM 699 C CA . ALA A 1 95 ? -9.336 -7.004 1.144 1.00 98.50 95 ALA A CA 1
ATOM 700 C C . ALA A 1 95 ? -8.532 -6.872 2.441 1.00 98.50 95 ALA A C 1
ATOM 702 O O . ALA A 1 95 ? -8.882 -6.115 3.347 1.00 98.50 95 ALA A O 1
ATOM 703 N N . ASN A 1 96 ? -7.398 -7.560 2.493 1.00 98.62 96 ASN A N 1
ATOM 704 C CA . ASN A 1 96 ? -6.424 -7.412 3.565 1.00 98.62 96 ASN A CA 1
ATOM 705 C C . ASN A 1 96 ? -5.055 -7.142 2.948 1.00 98.62 96 ASN A C 1
ATOM 707 O O . ASN A 1 96 ? -4.636 -7.898 2.079 1.00 98.62 96 ASN A O 1
ATOM 711 N N . LEU A 1 97 ? -4.350 -6.108 3.398 1.00 98.88 97 LEU A N 1
ATOM 712 C CA . LEU A 1 97 ? -2.975 -5.821 2.998 1.00 98.88 97 LEU A CA 1
ATOM 713 C C . LEU A 1 97 ? -2.084 -5.783 4.230 1.00 98.88 97 LEU A C 1
ATOM 715 O O . LEU A 1 97 ? -2.348 -5.031 5.166 1.00 98.88 97 LEU A O 1
ATOM 719 N N . VAL A 1 98 ? -1.005 -6.565 4.199 1.00 98.88 98 VAL A N 1
ATOM 720 C CA . VAL A 1 98 ? 0.046 -6.523 5.220 1.00 98.88 98 VAL A CA 1
ATOM 721 C C . VAL A 1 98 ? 1.373 -6.136 4.575 1.00 98.88 98 VAL A C 1
ATOM 723 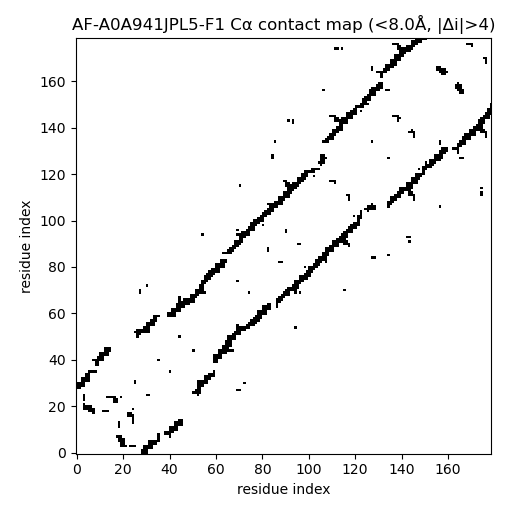O O . VAL A 1 98 ? 1.849 -6.841 3.682 1.00 98.88 98 VAL A O 1
ATOM 726 N N . ALA A 1 99 ? 1.978 -5.041 5.036 1.00 98.81 99 ALA A N 1
ATOM 727 C CA . ALA A 1 99 ? 3.334 -4.650 4.655 1.00 98.81 99 ALA A CA 1
ATOM 728 C C . ALA A 1 99 ? 4.331 -5.073 5.744 1.00 98.81 99 ALA A C 1
ATOM 730 O O . ALA A 1 99 ? 4.479 -4.413 6.770 1.00 98.81 99 ALA A O 1
ATOM 731 N N . ASN A 1 100 ? 4.981 -6.217 5.532 1.00 98.62 100 ASN A N 1
ATOM 732 C CA . ASN A 1 100 ? 5.979 -6.772 6.448 1.00 98.62 100 ASN A CA 1
ATOM 733 C C . ASN A 1 100 ? 7.371 -6.158 6.239 1.00 98.62 100 ASN A C 1
ATOM 735 O O . ASN A 1 100 ? 8.171 -6.137 7.171 1.00 98.62 100 ASN A O 1
ATOM 739 N N . GLY A 1 101 ? 7.677 -5.714 5.016 1.00 98.50 101 GLY A N 1
ATOM 740 C CA . GLY A 1 101 ? 8.941 -5.053 4.698 1.00 98.50 101 GLY A CA 1
ATOM 741 C C . GLY A 1 101 ? 9.011 -3.628 5.247 1.00 98.50 101 GLY A C 1
ATOM 742 O O . GLY A 1 101 ? 7.995 -3.043 5.624 1.00 98.50 101 GLY A O 1
ATOM 743 N N . ALA A 1 102 ? 10.220 -3.055 5.282 1.00 98.75 102 ALA A N 1
ATOM 744 C CA . ALA A 1 102 ? 10.434 -1.674 5.721 1.00 98.75 102 ALA A CA 1
ATOM 745 C C . ALA A 1 102 ? 9.452 -0.724 5.014 1.00 98.75 102 ALA A C 1
ATOM 747 O O . ALA A 1 102 ? 9.315 -0.776 3.793 1.00 98.75 102 ALA A O 1
ATOM 748 N N . THR A 1 103 ? 8.741 0.102 5.783 1.00 98.81 103 THR A N 1
ATOM 749 C CA . THR A 1 103 ? 7.640 0.925 5.268 1.00 98.81 103 THR A CA 1
ATOM 750 C C . THR A 1 103 ? 7.878 2.398 5.583 1.00 98.81 103 THR A C 1
ATOM 752 O O . THR A 1 103 ? 8.107 2.752 6.737 1.00 98.81 103 THR A O 1
ATOM 755 N N . THR A 1 104 ? 7.781 3.256 4.566 1.00 98.75 104 THR A N 1
ATOM 756 C CA . THR A 1 104 ? 7.734 4.721 4.704 1.00 98.75 104 THR A CA 1
ATOM 757 C C . THR A 1 104 ? 6.422 5.232 4.118 1.00 98.75 104 THR A C 1
ATOM 759 O O . THR A 1 104 ? 6.104 4.917 2.974 1.00 98.75 104 THR A O 1
ATOM 762 N N . ALA A 1 105 ? 5.667 6.015 4.889 1.00 98.62 105 ALA A N 1
ATOM 763 C CA . ALA A 1 105 ? 4.367 6.554 4.475 1.00 98.62 105 ALA A CA 1
ATOM 764 C C . ALA A 1 105 ? 4.137 7.998 4.969 1.00 98.62 105 ALA A C 1
ATOM 766 O O . ALA A 1 105 ? 3.007 8.405 5.229 1.00 98.62 105 ALA A O 1
ATOM 767 N N . ASN A 1 106 ? 5.213 8.770 5.148 1.00 98.19 106 ASN A N 1
ATOM 768 C CA . ASN A 1 106 ? 5.118 10.160 5.596 1.00 98.19 106 ASN A CA 1
ATOM 769 C C . ASN A 1 106 ? 4.340 10.999 4.576 1.00 98.19 106 ASN A C 1
ATOM 771 O O . ASN A 1 106 ? 4.615 10.952 3.378 1.00 98.19 106 ASN A O 1
ATOM 775 N N . GLY A 1 107 ? 3.361 11.760 5.058 1.00 97.81 107 GLY A N 1
ATOM 776 C CA . GLY A 1 107 ? 2.492 12.607 4.248 1.00 97.81 107 GLY A CA 1
ATOM 777 C C . GLY A 1 107 ? 1.548 11.844 3.317 1.00 97.81 107 GLY A C 1
ATOM 778 O O . GLY A 1 107 ? 0.891 12.484 2.495 1.00 97.81 107 GLY A O 1
ATOM 779 N N . ALA A 1 108 ? 1.488 10.513 3.403 1.00 98.50 108 ALA A N 1
ATOM 780 C CA . ALA A 1 108 ? 0.571 9.690 2.626 1.00 98.50 108 ALA A CA 1
ATOM 781 C C . ALA A 1 108 ? -0.771 9.527 3.350 1.00 98.50 108 ALA A C 1
ATOM 783 O O . ALA A 1 108 ? -0.832 9.508 4.578 1.00 98.50 108 ALA A O 1
ATOM 784 N N . SER A 1 109 ? -1.849 9.351 2.589 1.00 98.81 109 SER A N 1
ATOM 785 C CA . SER A 1 109 ? -3.147 8.983 3.156 1.00 98.81 109 SER A CA 1
ATOM 786 C C . SER A 1 109 ? -3.345 7.465 3.154 1.00 98.81 109 SER A C 1
ATOM 788 O O . SER A 1 109 ? -3.018 6.771 2.190 1.00 98.81 109 SER A O 1
ATOM 790 N N . LEU A 1 110 ? -3.877 6.941 4.251 1.00 98.88 110 LEU A N 1
ATOM 791 C CA . LEU A 1 110 ? -4.062 5.523 4.522 1.00 98.88 110 LEU A CA 1
ATOM 792 C C . LEU A 1 110 ? -5.552 5.249 4.719 1.00 98.88 110 LEU A C 1
ATOM 794 O O . LEU A 1 110 ? -6.170 5.781 5.643 1.00 98.88 110 LEU A O 1
ATOM 798 N N . TYR A 1 111 ? -6.123 4.405 3.863 1.00 98.94 111 TYR A N 1
ATOM 799 C CA . TYR A 1 111 ? -7.558 4.141 3.852 1.00 98.94 111 TYR A CA 1
ATOM 800 C C . TYR A 1 111 ? -7.872 2.654 3.991 1.00 98.94 111 TYR A C 1
ATOM 802 O O . TYR A 1 111 ? -7.300 1.806 3.305 1.00 98.94 111 TYR A O 1
ATOM 810 N N . ALA A 1 112 ? -8.852 2.361 4.836 1.00 98.88 112 ALA A N 1
ATOM 811 C CA . ALA A 1 112 ? -9.504 1.070 4.963 1.00 98.88 112 ALA A CA 1
ATOM 812 C C . ALA A 1 112 ? -11.020 1.263 4.820 1.00 98.88 112 ALA A C 1
ATOM 814 O O . ALA A 1 112 ? -11.641 1.935 5.642 1.00 98.88 112 ALA A O 1
ATOM 815 N N . GLU A 1 113 ? -11.636 0.703 3.783 1.00 98.81 113 GLU A N 1
ATOM 816 C CA . GLU A 1 113 ? -13.049 0.949 3.464 1.00 98.81 113 GLU A CA 1
ATOM 817 C C . GLU A 1 113 ? -13.823 -0.347 3.219 1.00 98.81 113 GLU A C 1
ATOM 819 O O . GLU A 1 113 ? -13.257 -1.341 2.778 1.00 98.81 113 GLU A O 1
ATOM 824 N N . ASN A 1 114 ? -15.131 -0.365 3.486 1.00 98.06 114 ASN A N 1
ATOM 825 C CA . ASN A 1 114 ? -16.009 -1.505 3.176 1.00 98.06 114 ASN A CA 1
ATOM 826 C C . ASN A 1 114 ? -15.449 -2.874 3.634 1.00 98.06 114 ASN A C 1
ATOM 828 O O . ASN A 1 114 ? -15.421 -3.845 2.874 1.00 98.06 114 ASN A O 1
ATOM 832 N N . GLY A 1 115 ? -14.950 -2.952 4.869 1.00 98.31 115 GLY A N 1
ATOM 833 C CA . GLY A 1 115 ? -14.366 -4.165 5.445 1.00 98.31 115 GLY A CA 1
ATOM 834 C C . GLY A 1 115 ? -12.884 -4.386 5.132 1.00 98.31 115 GLY A C 1
ATOM 835 O O . GLY A 1 115 ? -12.344 -5.423 5.517 1.00 98.31 115 GLY A O 1
ATOM 836 N N . GLY A 1 116 ? -12.234 -3.460 4.424 1.00 98.81 116 GLY A N 1
ATOM 837 C CA . GLY A 1 116 ? -10.811 -3.528 4.104 1.00 98.81 116 GLY A CA 1
ATOM 838 C C . GLY A 1 116 ? -9.917 -3.426 5.341 1.00 98.81 116 GLY A C 1
ATOM 839 O O . GLY A 1 116 ? -10.238 -2.722 6.293 1.00 98.81 116 GLY A O 1
ATOM 840 N N . LYS A 1 117 ? -8.778 -4.115 5.340 1.00 98.88 117 LYS A N 1
ATOM 841 C CA . LYS A 1 117 ? -7.826 -4.109 6.457 1.00 98.88 117 LYS A CA 1
ATOM 842 C C . LYS A 1 117 ? -6.425 -3.762 5.991 1.00 98.88 117 LYS A C 1
ATOM 844 O O . LYS A 1 117 ? -5.820 -4.509 5.225 1.00 98.88 117 LYS A O 1
ATOM 849 N N . LEU A 1 118 ? -5.906 -2.642 6.470 1.00 98.94 118 LEU A N 1
ATOM 850 C CA . LEU A 1 118 ? -4.559 -2.168 6.196 1.00 98.94 118 LEU A CA 1
ATOM 851 C C . LEU A 1 118 ? -3.692 -2.357 7.439 1.00 98.94 118 LEU A C 1
ATOM 853 O O . LEU A 1 118 ? -3.951 -1.738 8.465 1.00 98.94 118 LEU A O 1
ATOM 857 N N . ASN A 1 119 ? -2.659 -3.191 7.350 1.00 98.88 119 ASN A N 1
ATOM 858 C CA . ASN A 1 119 ? -1.735 -3.449 8.450 1.00 98.88 119 ASN A CA 1
ATOM 859 C C . ASN A 1 119 ? -0.298 -3.101 8.043 1.00 98.88 119 ASN A C 1
ATOM 861 O O . ASN A 1 119 ? 0.262 -3.730 7.140 1.00 98.88 119 ASN A O 1
ATOM 865 N N . LEU A 1 120 ? 0.303 -2.125 8.724 1.00 98.88 120 LEU A N 1
ATOM 866 C CA . LEU A 1 120 ? 1.669 -1.656 8.468 1.00 98.88 120 LEU A CA 1
ATOM 867 C C . LEU A 1 120 ? 2.547 -1.856 9.719 1.00 98.88 120 LEU A C 1
ATOM 869 O O . LEU A 1 120 ? 2.951 -0.882 10.353 1.00 98.88 120 LEU A O 1
ATOM 873 N N . PRO A 1 121 ? 2.863 -3.107 10.108 1.00 98.69 121 PRO A N 1
ATOM 874 C CA . PRO A 1 121 ? 3.645 -3.387 11.313 1.00 98.69 121 PRO A CA 1
ATOM 875 C C . PRO A 1 121 ? 5.087 -2.864 11.244 1.00 98.69 121 PRO A C 1
ATOM 877 O O . PRO A 1 121 ? 5.723 -2.711 12.281 1.00 98.69 121 PRO A O 1
ATOM 880 N N . ALA A 1 122 ? 5.623 -2.599 10.052 1.00 98.44 122 ALA A N 1
ATOM 881 C CA . ALA A 1 122 ? 6.970 -2.061 9.878 1.00 98.44 122 ALA A CA 1
ATOM 882 C C . ALA A 1 122 ? 7.033 -0.520 9.873 1.00 98.44 122 ALA A C 1
ATOM 884 O O . ALA A 1 122 ? 8.132 0.034 9.829 1.00 98.44 122 ALA A O 1
ATOM 885 N N . LEU A 1 123 ? 5.890 0.176 9.900 1.00 98.75 123 LEU A N 1
ATOM 886 C CA . LEU A 1 123 ? 5.850 1.634 10.007 1.00 98.75 123 LEU A CA 1
ATOM 887 C C . LEU A 1 123 ? 6.084 2.039 11.470 1.00 98.75 123 LEU A C 1
ATOM 889 O O . LEU A 1 123 ? 5.319 1.650 12.350 1.00 98.75 123 LEU A O 1
ATOM 893 N N . THR A 1 124 ? 7.136 2.816 11.727 1.00 98.50 124 THR A N 1
ATOM 894 C CA . THR A 1 124 ? 7.530 3.226 13.090 1.00 98.50 124 THR A CA 1
ATOM 895 C C . THR A 1 124 ? 7.346 4.716 13.366 1.00 98.50 124 THR A C 1
ATOM 897 O O . THR A 1 124 ? 7.277 5.130 14.527 1.00 98.50 124 THR A O 1
ATOM 900 N N . SER A 1 125 ? 7.227 5.527 12.316 1.00 98.25 125 SER A N 1
ATOM 901 C CA . SER A 1 125 ? 6.918 6.948 12.399 1.00 98.25 125 SER A CA 1
ATOM 902 C C . SER A 1 125 ? 5.964 7.369 11.288 1.00 98.25 125 SER A C 1
ATOM 904 O O . SER A 1 125 ? 5.948 6.781 10.207 1.00 98.25 125 SER A O 1
ATOM 906 N N . TYR A 1 126 ? 5.175 8.399 11.569 1.00 98.62 126 TYR A N 1
ATOM 907 C CA . TYR A 1 126 ? 4.362 9.096 10.586 1.00 98.62 126 TYR A CA 1
ATOM 908 C C . TYR A 1 126 ? 4.530 10.600 10.784 1.00 98.62 126 TYR A C 1
ATOM 910 O O . TYR A 1 126 ? 4.235 11.131 11.854 1.00 98.62 126 TYR A O 1
ATOM 918 N N . ASP A 1 127 ? 4.987 11.285 9.745 1.00 98.12 127 ASP A N 1
ATOM 919 C CA . ASP A 1 127 ? 4.996 12.742 9.661 1.00 98.12 127 ASP A CA 1
ATOM 920 C C . ASP A 1 127 ? 4.080 13.169 8.514 1.00 98.12 127 ASP A C 1
ATOM 922 O O . ASP A 1 127 ? 4.337 12.833 7.360 1.00 98.12 127 ASP A O 1
ATOM 926 N N . GLY A 1 128 ? 2.998 13.888 8.817 1.00 96.88 128 GLY A N 1
ATOM 927 C CA . GLY A 1 128 ? 2.053 14.398 7.822 1.00 96.88 128 GLY A CA 1
ATOM 928 C C . GLY A 1 128 ? 2.658 15.449 6.881 1.00 96.88 128 GLY A C 1
ATOM 929 O O . GLY A 1 128 ? 2.066 15.744 5.835 1.00 96.88 128 GLY A O 1
ATOM 930 N N . GLY A 1 129 ? 3.831 15.984 7.228 1.00 96.12 129 GLY A N 1
ATOM 931 C CA . GLY A 1 129 ? 4.607 16.916 6.426 1.00 96.12 129 GLY A CA 1
ATOM 932 C C . GLY A 1 129 ? 4.072 18.347 6.457 1.00 96.12 129 GLY A C 1
ATOM 933 O O . GLY A 1 129 ? 3.314 18.746 7.346 1.00 96.12 129 GLY A O 1
ATOM 934 N N . TYR A 1 130 ? 4.485 19.126 5.458 1.00 94.94 130 TYR A N 1
ATOM 935 C CA . TYR A 1 130 ? 4.070 20.511 5.259 1.00 94.94 130 TYR A CA 1
ATOM 936 C C . TYR A 1 130 ? 3.446 20.681 3.876 1.00 94.94 130 TYR A C 1
ATOM 938 O O . TYR A 1 130 ? 4.166 20.577 2.884 1.00 94.94 130 TYR A O 1
ATOM 946 N N . ASP A 1 131 ? 2.133 20.922 3.816 1.00 92.69 131 ASP A N 1
ATOM 947 C CA . ASP A 1 131 ? 1.372 21.272 2.602 1.00 92.69 131 ASP A CA 1
ATOM 948 C C . ASP A 1 131 ? -0.097 21.565 2.989 1.00 92.69 131 ASP A C 1
ATOM 950 O O . ASP A 1 131 ? -0.594 21.105 4.017 1.00 92.69 131 ASP A O 1
ATOM 954 N N . TYR A 1 132 ? -0.787 22.372 2.187 1.00 91.62 132 TYR A N 1
ATOM 955 C CA . TYR A 1 132 ? -2.128 22.912 2.433 1.00 91.62 132 TYR A CA 1
ATOM 956 C C . TYR A 1 132 ? -3.254 21.874 2.417 1.00 91.62 132 TYR A C 1
ATOM 958 O O . TYR A 1 132 ? -4.288 22.087 3.049 1.00 91.62 132 TYR A O 1
ATOM 966 N N . ASN A 1 133 ? -3.080 20.758 1.708 1.00 91.94 133 ASN A N 1
ATOM 967 C CA . ASN A 1 133 ? -4.092 19.701 1.674 1.00 91.94 133 ASN A CA 1
ATOM 968 C C . ASN A 1 133 ? -3.996 18.822 2.926 1.00 91.94 133 ASN A C 1
ATOM 970 O O . ASN A 1 133 ? -2.880 18.532 3.351 1.00 91.94 133 ASN A O 1
ATOM 974 N N . PRO A 1 134 ? -5.109 18.386 3.534 1.00 95.19 134 PRO A N 1
ATOM 975 C CA . PRO A 1 134 ? -5.057 17.448 4.650 1.00 95.19 134 PRO A CA 1
ATOM 976 C C . PRO A 1 134 ? -4.558 16.066 4.207 1.00 95.19 134 PRO A C 1
ATOM 978 O O . PRO A 1 134 ? -4.646 15.696 3.037 1.00 95.19 134 PRO A O 1
ATOM 981 N N . THR A 1 135 ? -4.071 15.285 5.170 1.00 97.56 135 THR A N 1
ATOM 982 C CA . THR A 1 135 ? -3.835 13.837 5.001 1.00 97.56 135 THR A CA 1
ATOM 983 C C . THR A 1 135 ? -4.813 13.058 5.862 1.00 97.56 135 THR A C 1
ATOM 985 O O . THR A 1 135 ? -5.300 13.582 6.865 1.00 97.56 135 THR A O 1
ATOM 988 N N . TYR A 1 136 ? -5.102 11.816 5.487 1.00 98.50 136 TYR A N 1
ATOM 989 C CA . TYR A 1 136 ? -6.111 11.007 6.163 1.00 98.50 136 TYR A CA 1
ATOM 990 C C . TYR A 1 136 ? -5.549 9.660 6.586 1.00 98.50 136 TYR A C 1
ATOM 992 O O . TYR A 1 136 ? -4.936 8.962 5.789 1.00 98.50 136 TYR A O 1
ATOM 1000 N N . ILE A 1 137 ? -5.835 9.262 7.817 1.00 98.81 137 ILE A N 1
ATOM 1001 C CA . ILE A 1 137 ? -5.745 7.884 8.290 1.00 98.81 137 ILE A CA 1
ATOM 1002 C C . ILE A 1 137 ? -7.172 7.485 8.650 1.00 98.81 137 ILE A C 1
ATOM 1004 O O . ILE A 1 137 ? -7.693 7.878 9.695 1.00 98.81 137 ILE A O 1
ATOM 1008 N N . GLN A 1 138 ? -7.846 6.775 7.748 1.00 98.88 138 GLN A N 1
ATOM 1009 C CA . GLN A 1 138 ? -9.286 6.562 7.842 1.00 98.88 138 GLN A CA 1
ATOM 1010 C C . GLN A 1 138 ? -9.673 5.096 7.683 1.00 98.88 138 GLN A C 1
ATOM 1012 O O . GLN A 1 138 ? -9.360 4.457 6.683 1.00 98.88 138 GLN A O 1
ATOM 1017 N N . ALA A 1 139 ? -10.457 4.605 8.638 1.00 98.88 139 ALA A N 1
ATOM 1018 C CA . ALA A 1 139 ? -11.179 3.351 8.541 1.00 98.88 139 ALA A CA 1
ATOM 1019 C C . ALA A 1 139 ? -12.678 3.644 8.503 1.00 98.88 139 ALA A C 1
ATOM 1021 O O . ALA A 1 139 ? -13.218 4.213 9.451 1.00 98.88 139 ALA A O 1
ATOM 1022 N N . SER A 1 140 ? -13.356 3.259 7.423 1.00 98.75 140 SER A N 1
ATOM 1023 C CA . SER A 1 140 ? -14.782 3.516 7.220 1.00 98.75 140 SER A CA 1
ATOM 1024 C C . SER A 1 140 ? -15.548 2.241 6.885 1.00 98.75 140 SER A C 1
ATOM 1026 O O . SER A 1 140 ? -15.214 1.529 5.937 1.00 98.75 140 SER A O 1
ATOM 1028 N N . GLY A 1 141 ? -16.594 1.953 7.651 1.00 98.50 141 GLY A N 1
ATOM 1029 C CA . GLY A 1 141 ? -17.459 0.792 7.452 1.00 98.50 141 GLY A CA 1
ATOM 1030 C C . GLY A 1 141 ? -17.117 -0.391 8.355 1.00 98.50 141 GLY A C 1
ATOM 1031 O O . GLY A 1 141 ? -16.039 -0.488 8.941 1.00 98.50 141 GLY A O 1
ATOM 1032 N N . ILE A 1 142 ? -18.077 -1.308 8.480 1.00 98.12 142 ILE A N 1
ATOM 1033 C CA . ILE A 1 142 ? -17.956 -2.458 9.372 1.00 98.12 142 ILE A CA 1
ATOM 1034 C C . ILE A 1 142 ? -16.807 -3.372 8.937 1.00 98.12 142 ILE A C 1
ATOM 1036 O O . ILE A 1 142 ? -16.672 -3.716 7.765 1.00 98.12 142 ILE A O 1
ATOM 1040 N N . GLY A 1 143 ? -15.975 -3.769 9.898 1.00 97.88 143 GLY A N 1
ATOM 1041 C CA . GLY A 1 143 ? -14.811 -4.618 9.643 1.00 97.88 143 GLY A CA 1
ATOM 1042 C C . GLY A 1 143 ? -13.609 -3.890 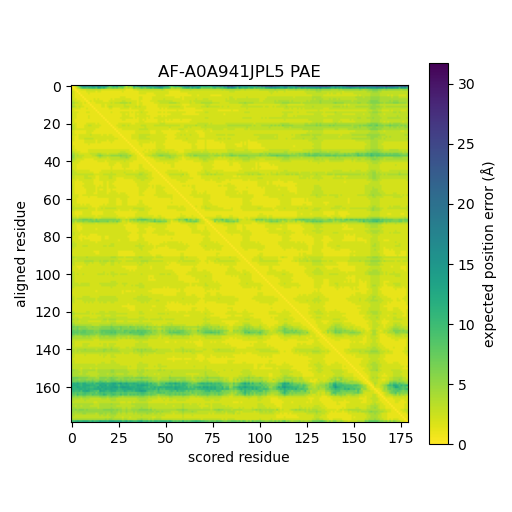9.037 1.00 97.88 143 GLY A C 1
ATOM 1043 O O . GLY A 1 143 ? -12.560 -4.522 8.922 1.00 97.88 143 GLY A O 1
ATOM 1044 N N . SER A 1 144 ? -13.740 -2.601 8.699 1.00 98.88 144 SER A N 1
ATOM 1045 C CA . SER A 1 144 ? -12.631 -1.794 8.197 1.00 98.88 144 SER A CA 1
ATOM 1046 C C . SER A 1 144 ? -11.635 -1.474 9.306 1.00 98.88 144 SER A C 1
ATOM 1048 O O . SER A 1 144 ? -12.034 -1.078 10.404 1.00 98.88 144 SER A O 1
AT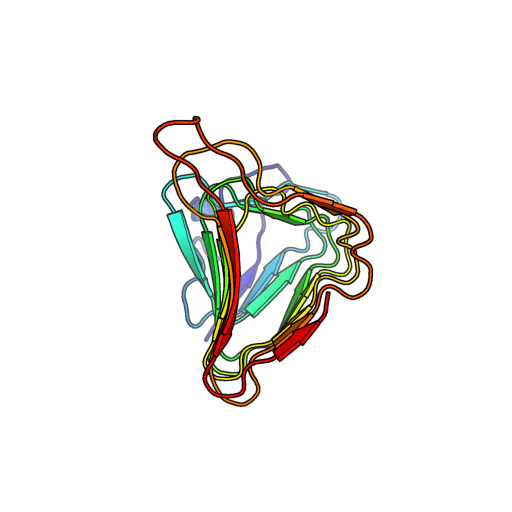OM 1050 N N . GLU A 1 145 ? -10.344 -1.608 9.024 1.00 98.88 145 GLU A N 1
ATOM 1051 C CA . GLU A 1 145 ? -9.290 -1.399 10.017 1.00 98.88 145 GLU A CA 1
ATOM 1052 C C . GLU A 1 145 ? -8.019 -0.822 9.389 1.00 98.88 145 GLU A C 1
ATOM 1054 O O . GLU A 1 145 ? -7.497 -1.387 8.429 1.00 98.88 145 GLU A O 1
ATOM 1059 N N . VAL A 1 146 ? -7.495 0.269 9.953 1.00 98.94 146 VAL A N 1
ATOM 1060 C CA . VAL A 1 146 ? -6.101 0.688 9.741 1.00 98.94 146 VAL A CA 1
ATOM 1061 C C . VAL A 1 146 ? -5.329 0.387 11.020 1.00 98.94 146 VAL A C 1
ATOM 1063 O O . VAL A 1 146 ? -5.664 0.907 12.083 1.00 98.94 146 VAL A O 1
ATOM 1066 N N . ASN A 1 147 ? -4.315 -0.466 10.919 1.00 98.88 147 ASN A N 1
ATOM 1067 C CA . ASN A 1 147 ? -3.515 -0.955 12.033 1.00 98.88 147 ASN A CA 1
ATOM 1068 C C . ASN A 1 147 ? -2.035 -0.605 11.830 1.00 98.88 147 ASN A C 1
ATOM 1070 O O . ASN A 1 147 ? -1.391 -1.119 10.912 1.00 98.88 147 ASN A O 1
ATOM 1074 N N . LEU A 1 148 ? -1.501 0.251 12.698 1.00 98.69 148 LEU A N 1
ATOM 1075 C CA . LEU A 1 148 ? -0.136 0.780 12.666 1.00 98.69 148 LEU A CA 1
ATOM 1076 C C . LEU A 1 148 ? 0.571 0.515 14.013 1.00 98.69 148 LEU A C 1
ATOM 1078 O O . LEU A 1 148 ? 1.031 1.446 14.665 1.00 98.69 148 LEU A O 1
ATOM 1082 N N . PRO A 1 149 ? 0.674 -0.749 14.457 1.00 98.50 149 PRO A N 1
ATOM 1083 C CA . PRO A 1 149 ? 0.882 -1.110 15.866 1.00 98.50 149 PRO A CA 1
ATOM 1084 C C . PRO A 1 149 ? 2.241 -0.708 16.464 1.00 98.50 149 PRO A C 1
ATOM 1086 O O . PRO A 1 149 ? 2.449 -0.881 17.662 1.00 98.50 149 PRO A O 1
ATOM 1089 N N . ASN A 1 150 ? 3.184 -0.251 15.637 1.00 98.44 150 ASN A N 1
ATOM 1090 C CA . ASN A 1 150 ? 4.548 0.093 16.038 1.00 98.44 150 ASN A CA 1
ATOM 1091 C C . ASN A 1 150 ? 4.888 1.572 15.782 1.00 98.44 150 ASN A C 1
ATOM 1093 O O . ASN A 1 150 ? 6.058 1.951 15.893 1.00 98.44 150 ASN A O 1
ATOM 1097 N N . VAL A 1 151 ? 3.903 2.414 15.445 1.00 98.50 151 VAL A N 1
ATOM 1098 C CA . VAL A 1 151 ? 4.124 3.855 15.284 1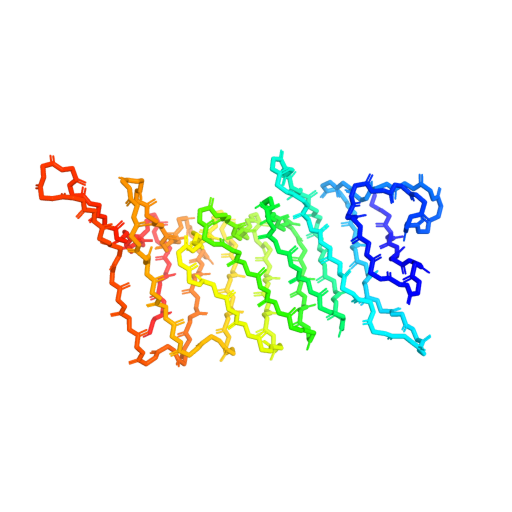.00 98.50 151 VAL A CA 1
ATOM 1099 C C . VAL A 1 151 ? 4.373 4.480 16.655 1.00 98.50 151 VAL A C 1
ATOM 1101 O O . VAL A 1 151 ? 3.528 4.467 17.538 1.00 98.50 151 VAL A O 1
ATOM 1104 N N . THR A 1 152 ? 5.562 5.046 16.842 1.00 97.94 152 THR A N 1
ATOM 1105 C CA . THR A 1 152 ? 5.981 5.659 18.118 1.00 97.94 152 THR A CA 1
ATOM 1106 C C . THR A 1 152 ? 6.203 7.164 18.010 1.00 97.94 152 THR A C 1
ATOM 1108 O O . THR A 1 152 ? 6.241 7.857 19.024 1.00 97.94 152 THR A O 1
ATOM 1111 N N . SER A 1 153 ? 6.321 7.686 16.786 1.00 97.88 153 SER A N 1
ATOM 1112 C CA . SER A 1 153 ? 6.396 9.117 16.500 1.00 97.88 153 SER A CA 1
ATOM 1113 C C . SER A 1 153 ? 5.302 9.496 15.513 1.00 97.88 153 SER A C 1
ATOM 1115 O O . SER A 1 153 ? 5.245 8.950 14.411 1.00 97.88 153 SER A O 1
ATOM 1117 N N . PHE A 1 154 ? 4.444 10.431 15.912 1.00 97.75 154 PHE A N 1
ATOM 1118 C CA . PHE A 1 154 ? 3.368 10.947 15.080 1.00 97.75 154 PHE A CA 1
ATOM 1119 C C . PHE A 1 154 ? 3.418 12.472 15.062 1.00 97.75 154 PHE A C 1
ATOM 1121 O O . PHE A 1 154 ? 3.202 13.125 16.086 1.00 97.75 154 PHE A O 1
ATOM 1128 N N . VAL A 1 155 ? 3.677 13.037 13.888 1.00 97.50 155 VAL A N 1
ATOM 1129 C CA . VAL A 1 155 ? 3.610 14.475 13.632 1.00 97.50 155 VAL A CA 1
ATOM 1130 C C . VAL A 1 155 ? 2.461 14.705 12.661 1.00 97.50 155 VAL A C 1
ATOM 1132 O O . VAL A 1 155 ? 2.448 14.187 11.547 1.00 97.50 155 VAL A O 1
ATOM 1135 N N . GLY A 1 156 ? 1.445 15.443 13.105 1.00 94.69 156 GLY A N 1
ATOM 1136 C CA . GLY A 1 156 ? 0.346 15.838 12.233 1.00 94.69 156 GLY A CA 1
ATOM 1137 C C . GLY A 1 156 ? 0.836 16.769 11.128 1.00 94.69 156 GLY A C 1
ATOM 1138 O O . GLY A 1 156 ? 1.809 17.501 11.305 1.00 94.69 156 GLY A O 1
ATOM 1139 N N . ARG A 1 157 ? 0.141 16.766 9.993 1.00 96.62 157 ARG A N 1
ATOM 1140 C CA . ARG A 1 157 ? 0.448 17.689 8.907 1.00 96.62 157 ARG A CA 1
ATOM 1141 C C . ARG A 1 157 ? 0.315 19.135 9.363 1.00 96.62 157 ARG A C 1
ATOM 1143 O O . ARG A 1 157 ? -0.587 19.472 10.129 1.00 96.62 157 ARG A O 1
ATOM 1150 N N . SER A 1 158 ? 1.191 19.977 8.839 1.00 93.62 158 SER A N 1
ATOM 1151 C CA . SER A 1 158 ? 1.185 21.420 9.041 1.00 93.62 158 SER A CA 1
ATOM 1152 C C . SER A 1 158 ? 0.992 22.156 7.713 1.00 93.62 158 SER A C 1
ATOM 1154 O O . SER A 1 158 ? 1.231 21.611 6.637 1.00 93.62 158 SER A O 1
ATOM 1156 N N . GLY A 1 159 ? 0.511 23.394 7.792 1.00 89.38 159 GLY A N 1
ATOM 1157 C CA . GLY A 1 159 ? 0.397 24.321 6.665 1.00 89.38 159 GLY A CA 1
ATOM 1158 C C . GLY A 1 159 ? 0.788 25.730 7.108 1.00 89.38 159 GLY A C 1
ATOM 1159 O O . GLY A 1 159 ? 1.209 25.927 8.251 1.00 89.38 159 GLY A O 1
ATOM 1160 N N . GLU A 1 160 ? 0.644 26.719 6.227 1.00 87.56 160 GLU A N 1
ATOM 1161 C CA . GLU A 1 160 ? 0.881 28.123 6.590 1.00 87.56 160 GLU A CA 1
ATOM 1162 C C . GLU A 1 160 ? -0.112 28.615 7.650 1.00 87.56 160 GLU A C 1
ATOM 1164 O O . GLU A 1 160 ? -1.231 28.120 7.752 1.00 87.56 160 GLU A O 1
ATOM 1169 N N . TYR A 1 161 ? 0.259 29.661 8.396 1.00 83.50 161 TYR A N 1
ATOM 1170 C CA . TYR A 1 161 ? -0.589 30.251 9.442 1.00 83.50 161 TYR A CA 1
ATOM 1171 C C . TYR A 1 161 ? -2.002 30.613 8.950 1.00 83.50 161 TYR A C 1
ATOM 1173 O O . TYR A 1 161 ? -2.982 30.383 9.655 1.00 83.50 161 TYR A O 1
ATOM 1181 N N . TYR A 1 162 ? -2.113 31.152 7.731 1.00 89.44 162 TYR A N 1
ATOM 1182 C CA . TYR A 1 162 ? -3.395 31.544 7.134 1.00 89.44 162 TYR A CA 1
ATOM 1183 C C . TYR A 1 162 ? -4.126 30.394 6.426 1.00 89.44 162 TYR A C 1
ATOM 1185 O O . TYR A 1 162 ? -5.321 30.512 6.163 1.00 89.44 162 TYR A O 1
ATOM 1193 N N . TRP A 1 163 ? -3.432 29.286 6.151 1.00 86.19 163 TRP A N 1
ATOM 1194 C CA . TRP A 1 163 ? -3.961 28.097 5.480 1.00 86.19 163 TRP A CA 1
ATOM 1195 C C . TRP A 1 163 ? -3.498 26.836 6.218 1.00 86.19 163 TRP A C 1
ATOM 1197 O O . TRP A 1 163 ? -2.706 26.053 5.680 1.00 86.19 163 TRP A O 1
ATOM 1207 N N . PRO A 1 164 ? -3.936 26.654 7.479 1.00 88.69 164 PRO A N 1
ATOM 1208 C CA . PRO A 1 164 ? -3.491 25.529 8.276 1.00 88.69 164 PRO A CA 1
ATOM 1209 C C . PRO A 1 164 ? -3.997 24.226 7.659 1.00 88.69 164 PRO A C 1
ATOM 1211 O O . PRO A 1 164 ? -5.140 24.128 7.209 1.00 88.69 164 PRO A O 1
ATOM 1214 N N . SER A 1 165 ? -3.149 23.207 7.700 1.00 94.88 165 SER A N 1
ATOM 1215 C CA . SER A 1 165 ? -3.507 21.838 7.346 1.00 94.88 165 SER A CA 1
ATOM 1216 C C . SER A 1 165 ? -3.450 20.940 8.580 1.00 94.88 165 SER A C 1
ATOM 1218 O O . SER A 1 165 ? -3.076 21.382 9.669 1.00 94.88 165 SER A O 1
ATOM 1220 N N . ARG A 1 166 ? -3.897 19.694 8.430 1.00 95.69 166 ARG A N 1
ATOM 1221 C CA . ARG A 1 166 ? -3.941 18.695 9.501 1.00 95.69 166 ARG A CA 1
ATOM 1222 C C . ARG A 1 166 ? -3.866 17.280 8.942 1.00 95.69 166 ARG A C 1
ATOM 1224 O O . ARG A 1 166 ? -4.202 17.034 7.784 1.00 95.69 166 ARG A O 1
ATOM 1231 N N . THR A 1 167 ? -3.476 16.347 9.800 1.00 97.88 167 THR A N 1
ATOM 1232 C CA . THR A 1 167 ? -3.777 14.928 9.591 1.00 97.88 167 THR A CA 1
ATOM 1233 C C . THR A 1 167 ? -5.104 14.617 10.266 1.00 97.88 167 THR A C 1
ATOM 1235 O O . THR A 1 167 ? -5.269 14.898 11.453 1.00 97.88 167 THR A O 1
ATOM 1238 N N . GLU A 1 168 ? -6.047 14.046 9.528 1.00 98.06 168 GLU A N 1
ATOM 1239 C CA . GLU A 1 168 ? -7.303 13.541 10.072 1.00 98.06 168 GLU A CA 1
ATOM 1240 C C . GLU A 1 168 ? -7.192 12.052 10.378 1.00 98.06 168 GLU A C 1
ATOM 1242 O O . GLU A 1 168 ? -6.787 11.266 9.523 1.00 98.06 168 GLU A O 1
ATOM 1247 N N . VAL A 1 169 ? -7.581 11.660 11.590 1.00 98.44 169 VAL A N 1
ATOM 1248 C CA . VAL A 1 169 ? -7.623 10.259 12.015 1.00 98.44 169 VAL A CA 1
ATOM 1249 C C . VAL A 1 169 ? -9.075 9.890 12.289 1.00 98.44 169 VAL A C 1
ATOM 1251 O O . VAL A 1 169 ? -9.645 10.301 13.300 1.00 98.44 169 VAL A O 1
ATOM 1254 N N . ASN A 1 170 ? -9.681 9.135 11.373 1.00 98.44 170 ASN A N 1
ATOM 1255 C CA . ASN A 1 170 ? -11.127 8.934 11.324 1.00 98.44 170 ASN A CA 1
ATOM 1256 C C . ASN A 1 170 ? -11.493 7.446 11.422 1.00 98.44 170 ASN A C 1
ATOM 1258 O O . ASN A 1 170 ? -11.166 6.645 10.548 1.00 98.44 170 ASN A O 1
ATOM 1262 N N . ALA A 1 171 ? -12.247 7.086 12.459 1.00 98.25 171 ALA A N 1
ATOM 1263 C CA . ALA A 1 171 ? -12.933 5.801 12.577 1.00 98.25 171 ALA A CA 1
ATOM 1264 C C . ALA A 1 171 ? -14.434 6.019 12.322 1.00 98.25 171 ALA A C 1
ATOM 1266 O O . ALA A 1 171 ? -15.161 6.506 13.188 1.00 98.25 171 ALA A O 1
ATOM 1267 N N . LEU A 1 172 ? -14.901 5.708 11.112 1.00 98.31 172 LEU A N 1
ATOM 1268 C CA . LEU A 1 172 ? -16.258 5.997 10.642 1.00 98.31 172 LEU A CA 1
ATOM 1269 C C . LEU A 1 172 ? -17.064 4.710 10.466 1.00 98.31 172 LEU A C 1
ATOM 1271 O O . LEU A 1 172 ? -16.526 3.674 10.086 1.00 98.31 172 LEU A O 1
ATOM 1275 N N . ALA A 1 173 ? -18.377 4.766 10.709 1.00 97.38 173 ALA A N 1
ATOM 1276 C CA . ALA A 1 173 ? -19.302 3.655 10.454 1.00 97.38 173 ALA A CA 1
ATOM 1277 C C . ALA A 1 173 ? -18.813 2.284 10.991 1.00 97.38 173 ALA A C 1
ATOM 1279 O O . ALA A 1 173 ? -18.923 1.271 10.305 1.00 97.38 173 ALA A O 1
ATOM 1280 N N . GLN A 1 174 ? -18.297 2.264 12.230 1.00 96.94 174 GLN A N 1
ATOM 1281 C CA . GLN A 1 174 ? -17.700 1.097 12.914 1.00 96.94 174 GLN A CA 1
ATOM 1282 C C . GLN A 1 174 ? -16.328 0.633 12.389 1.00 96.94 174 GLN A C 1
ATOM 1284 O O . GLN A 1 174 ? -15.877 -0.460 12.741 1.00 96.94 174 GLN A O 1
ATOM 1289 N N . GLY A 1 175 ? -15.651 1.460 11.593 1.00 97.94 175 GLY A N 1
ATOM 1290 C CA . GLY A 1 175 ? -14.237 1.284 11.291 1.00 97.94 175 GLY A CA 1
ATOM 1291 C C . GLY A 1 175 ? -13.371 1.414 12.546 1.00 97.94 175 GLY A C 1
ATOM 1292 O O . GLY A 1 175 ? -13.801 1.958 13.567 1.00 97.94 175 GLY A O 1
ATOM 1293 N N . LYS A 1 176 ? -12.148 0.891 12.479 1.00 98.75 176 LYS A N 1
ATOM 1294 C CA . LYS A 1 176 ? -11.193 0.886 13.591 1.00 98.75 176 LYS A CA 1
ATOM 1295 C C . LYS A 1 176 ? -9.853 1.462 13.166 1.00 98.75 176 LYS A C 1
ATOM 1297 O O . LYS A 1 176 ? -9.347 1.148 12.094 1.00 98.75 176 LYS A O 1
ATOM 1302 N N . ILE A 1 177 ? -9.269 2.261 14.045 1.00 98.56 177 ILE A N 1
ATOM 1303 C CA . ILE A 1 177 ? -7.897 2.737 13.921 1.00 98.56 177 ILE A CA 1
ATOM 1304 C C . ILE A 1 177 ? -7.114 2.197 15.115 1.00 98.56 177 ILE A C 1
ATOM 1306 O O . ILE A 1 177 ? -7.572 2.333 16.250 1.00 98.56 177 ILE A O 1
ATOM 1310 N N . ASN A 1 178 ? -5.954 1.603 14.853 1.00 97.88 178 ASN A N 1
ATOM 1311 C CA . ASN A 1 178 ? -4.964 1.249 15.862 1.00 97.88 178 ASN A CA 1
ATOM 1312 C C . ASN A 1 178 ? -3.648 1.957 15.514 1.00 97.88 178 ASN A C 1
ATOM 1314 O O . ASN A 1 178 ? -3.124 1.750 14.418 1.00 97.88 178 ASN A O 1
ATOM 1318 N N . LEU A 1 179 ? -3.169 2.810 16.421 1.00 91.25 179 LEU A N 1
ATOM 1319 C CA . LEU A 1 179 ? -1.951 3.621 16.312 1.00 91.25 179 LEU A CA 1
ATOM 1320 C C . LEU A 1 179 ? -1.048 3.330 17.507 1.00 91.25 179 LEU A C 1
ATOM 1322 O O . LEU A 1 179 ? -1.603 3.228 18.627 1.00 91.25 179 LEU A O 1
#

Sequence (179 aa):
MAQIKWISKVNGDWNTAANWQGGVVPGVNDDVIINVTGANPVITIPDGLDVTVKSITSVEKLVVDGSLTVTTGNSTLNGELVVNPNKYLQVKDTANLVANGATTANGASLYAENGGKLNLPALTSYDGGYDYNPTYIQASGIGSEVNLPNVTSFVGRSGEYYWPSRTEVNALAQGKINL

pLDDT: mean 97.4, std 3.37, range [67.19, 98.94]

Nearest PDB structures (foldseek):
  7kob-assembly1_A  TM=1.607E-01  e=8.178E+00  Escherichia coli CFT073

Foldseek 3Di:
DEEKEQEDLEADELPQLVRIDPSDRAAQEYEYEYDYPPHAYEYEDAAPDEGHYQEYEHCHHYAYNAEYEHEVEEYEANYEYEDDAPYEYEFEHLYEYEYNYAYHQENYAYYWYHLGYAAYQNDAEYHNEEDLEEHEDEFEAANTEYAHQRHPYYHWYAYDPVRGYTYYYYQYHNYYYHD

Solvent-accessible surface area (backbone atoms only — not comparable to full-atom values): 8182 Å² total; per-residue (Å²): 116,50,81,40,35,47,64,52,70,51,64,44,55,55,83,43,27,82,36,22,53,89,54,47,57,80,40,56,62,19,38,35,37,36,67,51,90,97,46,78,29,44,39,29,36,50,67,91,38,79,46,43,24,13,21,41,40,26,60,36,35,40,37,31,56,12,29,44,35,34,30,69,28,75,22,39,30,57,14,39,38,37,36,37,61,84,19,41,47,36,19,22,55,55,6,37,38,39,34,70,14,58,43,47,47,38,20,28,26,41,37,5,29,55,23,0,26,33,37,32,65,41,26,44,56,41,40,37,48,78,44,64,68,66,33,38,44,33,6,33,24,59,69,4,23,32,35,26,80,45,44,77,44,81,41,65,18,34,39,52,92,93,46,64,27,37,52,47,80,42,62,34,70,70,16,36,74,43,101

Organism: NCBI:txid1521640

Radius of gyration: 15.96 Å; Cα contacts (8 Å, |Δi|>4): 598; chains: 1; bounding box: 38×46×40 Å

Secondary structure (DSSP, 8-state):
--EEEB--SS-EETT-GGGBTTS----TT-EEEE--TT--PEEEE-TT-EEEESEEEESSEEEESSEEEEESSEEEE-S-EEE-TT-EEEEETT-EEEE-S-EE-TT-EEEEETT-EEE-TT--EEE--B-SS-EEEEEESTT-EEE-TT--EEE--B-BTTB---EEEEEETT-EEE-